Protein AF-A0A960K735-F1 (afdb_monomer_lite)

Radius of gyration: 20.3 Å; chains: 1; bounding box: 49×43×52 Å

Foldseek 3Di:
DQDPLPPKAKEKALQAQCQFCVQVVLVCCVNNNPVRYHYAPPPPDLPHHQWIWMWTDDPDIFIEIEGSDFAQDDDPRSLVRGQAYEYQFHDVVNQDPVSNVRYDYDPQDHGAQNDAPVRLVVSLVSSVVRNVPSNPDNVSSSVSSVCSNVQHYHPVLLPADAADQQEDEDEDEDDPVCVVQLVVQLVVLCVQVVDPSHDYAAAYADDPQQADPPCNVRHGNHDDGPSVVLVSLNHHPDDDFAQDPPSGGDSCVSSND

pLDDT: mean 91.65, std 9.56, range [36.81, 98.25]

Structure (mmCIF, N/CA/C/O backbone):
data_AF-A0A960K735-F1
#
_entry.id   AF-A0A960K735-F1
#
loop_
_atom_site.group_PDB
_atom_site.id
_atom_site.type_symbol
_atom_site.label_atom_id
_atom_site.label_alt_id
_atom_site.label_comp_id
_atom_site.label_asym_id
_atom_site.label_entity_id
_atom_site.label_seq_id
_atom_site.pdbx_PDB_ins_code
_atom_site.Cartn_x
_atom_site.Cartn_y
_atom_site.Cartn_z
_atom_site.occupancy
_atom_site.B_iso_or_equiv
_atom_site.auth_seq_id
_atom_site.auth_comp_id
_atom_site.auth_asym_id
_atom_site.auth_atom_id
_atom_site.pdbx_PDB_model_num
ATOM 1 N N . MET A 1 1 ? -6.103 -24.153 -13.036 1.00 37.22 1 MET A N 1
ATOM 2 C CA . MET A 1 1 ? -5.856 -23.228 -14.166 1.00 37.22 1 MET A CA 1
ATOM 3 C C . MET A 1 1 ? -4.529 -22.504 -13.948 1.00 37.22 1 MET A C 1
ATOM 5 O O . MET A 1 1 ? -4.525 -21.412 -13.401 1.00 37.22 1 MET A O 1
ATOM 9 N N . THR A 1 2 ? -3.401 -23.100 -14.332 1.00 43.25 2 THR A N 1
ATOM 10 C CA . THR A 1 2 ? -2.067 -22.472 -14.215 1.00 43.25 2 THR A CA 1
ATOM 11 C C . THR A 1 2 ? -1.131 -23.093 -15.250 1.00 43.25 2 THR A C 1
ATOM 13 O O . THR A 1 2 ? -0.262 -23.888 -14.923 1.00 43.25 2 THR A O 1
ATOM 16 N N . GLU A 1 3 ? -1.321 -22.748 -16.525 1.00 36.81 3 GLU A N 1
ATOM 17 C CA . GLU A 1 3 ? -0.490 -23.275 -17.623 1.00 36.81 3 GLU A CA 1
ATOM 18 C C . GLU A 1 3 ? 0.037 -22.171 -18.564 1.00 36.81 3 GLU A C 1
ATOM 20 O O . GLU A 1 3 ? 0.330 -22.401 -19.732 1.00 36.81 3 GLU A O 1
ATOM 25 N N . HIS A 1 4 ? 0.168 -20.931 -18.074 1.00 46.31 4 HIS A N 1
ATOM 26 C CA . HIS A 1 4 ? 0.642 -19.790 -18.884 1.00 46.31 4 HIS A CA 1
ATOM 27 C C . HIS A 1 4 ? 1.912 -19.094 -18.371 1.00 46.31 4 HIS A C 1
ATOM 29 O O . HIS A 1 4 ? 2.396 -18.158 -19.005 1.00 46.31 4 HIS A O 1
ATOM 35 N N . ALA A 1 5 ? 2.510 -19.566 -17.273 1.00 50.03 5 ALA A N 1
ATOM 36 C CA . ALA A 1 5 ? 3.763 -19.013 -16.744 1.00 50.03 5 ALA A CA 1
ATOM 37 C C . ALA A 1 5 ? 5.009 -19.841 -17.120 1.00 50.03 5 ALA A C 1
ATOM 39 O O . ALA A 1 5 ? 6.088 -19.617 -16.577 1.00 50.03 5 ALA A O 1
ATOM 40 N N . SER A 1 6 ? 4.899 -20.809 -18.033 1.00 47.31 6 SER A N 1
ATOM 41 C CA . SER A 1 6 ? 6.042 -21.605 -18.492 1.00 47.31 6 SER A CA 1
ATOM 42 C C . SER A 1 6 ? 6.912 -20.777 -19.456 1.00 47.31 6 SER A C 1
ATOM 44 O O . SER A 1 6 ? 6.576 -20.625 -20.627 1.00 47.31 6 SER A O 1
ATOM 46 N N . GLY A 1 7 ? 7.995 -20.172 -18.945 1.00 61.84 7 GLY A N 1
ATOM 47 C CA . GLY A 1 7 ? 9.085 -19.600 -19.755 1.00 61.84 7 GLY A CA 1
ATOM 48 C C . GLY A 1 7 ? 9.222 -18.071 -19.817 1.00 61.84 7 GLY A C 1
ATOM 49 O O . GLY A 1 7 ? 10.088 -17.596 -20.542 1.00 61.84 7 GLY A O 1
ATOM 50 N N . ARG A 1 8 ? 8.413 -17.283 -19.093 1.00 79.00 8 ARG A N 1
ATOM 51 C CA . ARG A 1 8 ? 8.533 -15.808 -19.103 1.00 79.00 8 ARG A CA 1
ATOM 52 C C . ARG A 1 8 ? 9.478 -15.302 -18.007 1.00 79.00 8 ARG A C 1
ATOM 54 O O . ARG A 1 8 ? 9.294 -15.646 -16.839 1.00 79.00 8 ARG A O 1
ATOM 61 N N . GLU A 1 9 ? 10.458 -14.482 -18.386 1.00 93.38 9 GLU A N 1
ATOM 62 C CA . GLU A 1 9 ? 11.291 -13.696 -17.463 1.00 93.38 9 GLU A CA 1
ATOM 63 C C . GLU A 1 9 ? 10.576 -12.372 -17.154 1.00 93.38 9 GLU A C 1
ATOM 65 O O . GLU A 1 9 ? 9.864 -11.818 -17.993 1.00 93.38 9 GLU A O 1
ATOM 70 N N . VAL A 1 10 ? 10.735 -11.858 -15.938 1.00 96.88 10 VAL A N 1
ATOM 71 C CA . VAL A 1 10 ? 10.188 -10.566 -15.523 1.00 96.88 10 VAL A CA 1
ATOM 72 C C . VAL A 1 10 ? 11.344 -9.628 -15.242 1.00 96.88 10 VAL A C 1
ATOM 74 O O . VAL A 1 10 ? 12.073 -9.798 -14.267 1.00 96.88 10 VAL A O 1
ATOM 77 N N . HIS A 1 11 ? 11.494 -8.599 -16.065 1.00 97.75 11 HIS A N 1
ATOM 78 C CA . HIS A 1 11 ? 12.371 -7.488 -15.728 1.00 97.75 11 HIS A CA 1
ATOM 79 C C . HIS A 1 11 ? 11.593 -6.499 -14.871 1.00 97.75 11 HIS A C 1
ATOM 81 O O . HIS A 1 11 ? 10.503 -6.078 -15.251 1.00 97.75 11 HIS A O 1
ATOM 87 N N . LEU A 1 12 ? 12.152 -6.118 -13.730 1.00 97.75 12 LEU A N 1
ATOM 88 C CA . LEU A 1 12 ? 11.525 -5.210 -12.781 1.00 97.75 12 LEU A CA 1
ATOM 89 C C . LEU A 1 12 ? 12.387 -3.957 -12.607 1.00 97.75 12 LEU A C 1
ATOM 91 O O . LEU A 1 12 ? 13.590 -4.049 -12.336 1.00 97.75 12 LEU A O 1
ATOM 95 N N . TYR A 1 13 ? 11.761 -2.789 -12.754 1.00 98.00 13 TYR A N 1
ATOM 96 C CA . TYR A 1 13 ? 12.430 -1.510 -12.562 1.00 98.00 13 TYR A CA 1
ATOM 97 C C . TYR A 1 13 ? 12.813 -1.333 -11.087 1.00 98.00 13 TYR A C 1
ATOM 99 O O . TYR A 1 13 ? 11.937 -1.414 -10.232 1.00 98.00 13 TYR A O 1
ATOM 107 N N . PRO A 1 14 ? 14.090 -1.086 -10.754 1.00 97.44 14 PRO A N 1
ATOM 108 C CA . PRO A 1 14 ? 14.597 -1.254 -9.390 1.00 97.44 14 PRO A CA 1
ATOM 109 C C . PRO A 1 14 ? 14.476 -0.021 -8.477 1.00 97.44 14 PRO A C 1
ATOM 111 O O . PRO A 1 14 ? 14.833 -0.102 -7.304 1.00 97.44 14 PRO A O 1
ATOM 114 N N . ALA A 1 15 ? 14.010 1.131 -8.963 1.00 96.81 15 ALA A N 1
ATOM 115 C CA . ALA A 1 15 ? 13.912 2.344 -8.138 1.00 96.81 15 ALA A CA 1
ATOM 116 C C . ALA A 1 15 ? 12.585 2.462 -7.356 1.00 96.81 15 ALA A C 1
ATOM 118 O O . ALA A 1 15 ? 12.360 3.458 -6.666 1.00 96.81 15 ALA A O 1
ATOM 119 N N . PHE A 1 16 ? 11.701 1.463 -7.457 1.00 96.31 16 PHE A N 1
ATOM 120 C CA . PHE A 1 16 ? 10.368 1.484 -6.854 1.00 96.31 16 PHE A CA 1
ATOM 121 C C . PHE A 1 16 ? 10.388 1.602 -5.322 1.00 96.31 16 PHE A C 1
ATOM 123 O O . PHE A 1 16 ? 11.295 1.138 -4.628 1.00 96.31 16 PHE A O 1
ATOM 130 N N . ASN A 1 17 ? 9.322 2.176 -4.762 1.00 96.25 17 ASN A N 1
ATOM 131 C CA . ASN A 1 17 ? 9.123 2.228 -3.319 1.00 96.25 17 ASN A CA 1
ATOM 132 C C . ASN A 1 17 ? 8.761 0.839 -2.750 1.00 96.25 17 ASN A C 1
ATOM 134 O O . ASN A 1 17 ? 7.605 0.414 -2.790 1.00 96.25 17 ASN A O 1
ATOM 138 N N . ALA A 1 18 ? 9.744 0.158 -2.158 1.00 96.12 18 ALA A N 1
ATOM 139 C CA . ALA A 1 18 ? 9.587 -1.190 -1.607 1.00 96.12 18 ALA A CA 1
ATOM 140 C C . ALA A 1 18 ? 8.591 -1.319 -0.441 1.00 96.12 18 ALA A C 1
ATOM 142 O O . ALA A 1 18 ? 8.224 -2.437 -0.094 1.00 96.12 18 ALA A O 1
ATOM 143 N N . LEU A 1 19 ? 8.141 -0.213 0.163 1.00 95.50 19 LEU A N 1
ATOM 144 C CA . LEU A 1 19 ? 7.042 -0.244 1.127 1.00 95.50 19 LEU A CA 1
ATOM 145 C C . LEU A 1 19 ? 5.693 -0.302 0.410 1.00 95.50 19 LEU A C 1
ATOM 147 O O . LEU A 1 19 ? 4.880 -1.158 0.719 1.00 95.50 19 LEU A O 1
ATOM 151 N N . TYR A 1 20 ? 5.451 0.598 -0.538 1.00 93.19 20 TYR A N 1
ATOM 152 C CA . TYR A 1 20 ? 4.138 0.731 -1.179 1.00 93.19 20 TYR A CA 1
ATOM 153 C C . TYR A 1 20 ? 3.827 -0.424 -2.129 1.00 93.19 20 TYR A C 1
ATOM 155 O O . TYR A 1 20 ? 2.679 -0.835 -2.254 1.00 93.19 20 TYR A O 1
ATOM 163 N N . TYR A 1 21 ? 4.856 -0.962 -2.779 1.00 95.44 21 TYR A N 1
ATOM 164 C CA . TYR A 1 21 ? 4.697 -1.986 -3.806 1.00 95.44 21 TYR A CA 1
ATOM 165 C C . TYR A 1 21 ? 5.076 -3.393 -3.332 1.00 95.44 21 TYR A C 1
ATOM 167 O O . TYR A 1 21 ? 5.195 -4.297 -4.158 1.00 95.44 21 TYR A O 1
ATOM 175 N N . SER A 1 22 ? 5.255 -3.612 -2.023 1.00 95.75 22 SER A N 1
ATOM 176 C CA . SER A 1 22 ? 5.635 -4.929 -1.495 1.00 95.75 22 SER A CA 1
ATOM 177 C C . SER A 1 22 ? 4.601 -6.016 -1.792 1.00 95.75 22 SER A C 1
ATOM 179 O O . SER A 1 22 ? 4.996 -7.142 -2.066 1.00 95.75 22 SER A O 1
ATOM 181 N N . PHE A 1 23 ? 3.307 -5.685 -1.816 1.00 94.62 23 PHE A N 1
ATOM 182 C CA . PHE A 1 23 ? 2.233 -6.616 -2.190 1.00 94.62 23 PHE A CA 1
ATOM 183 C C . PHE A 1 23 ? 2.392 -7.145 -3.609 1.00 94.62 23 PHE A C 1
ATOM 185 O O . PHE A 1 23 ? 2.424 -8.350 -3.839 1.00 94.62 23 PHE A O 1
ATOM 192 N N . TYR A 1 24 ? 2.586 -6.235 -4.559 1.00 95.12 24 TYR A N 1
ATOM 193 C CA . TYR A 1 24 ? 2.809 -6.590 -5.954 1.00 95.12 24 TYR A CA 1
ATOM 194 C C . TYR A 1 24 ? 4.138 -7.330 -6.145 1.00 95.12 24 TYR A C 1
ATOM 196 O O . TYR A 1 24 ? 4.191 -8.307 -6.886 1.00 95.12 24 TYR A O 1
ATOM 204 N N . ALA A 1 25 ? 5.205 -6.912 -5.457 1.00 94.94 25 ALA A N 1
ATOM 205 C CA . ALA A 1 25 ? 6.498 -7.591 -5.516 1.00 94.94 25 ALA A CA 1
ATOM 206 C C . ALA A 1 25 ? 6.422 -9.030 -4.973 1.00 94.94 25 ALA A C 1
ATOM 208 O O . ALA A 1 25 ? 6.988 -9.943 -5.575 1.00 94.94 25 ALA A O 1
ATOM 209 N N . GLU A 1 26 ? 5.704 -9.244 -3.871 1.00 95.19 26 GLU A N 1
ATOM 210 C CA . GLU A 1 26 ? 5.471 -10.569 -3.294 1.00 95.19 26 GLU A CA 1
ATOM 211 C C . GLU A 1 26 ? 4.587 -11.432 -4.203 1.00 95.19 26 GLU A C 1
ATOM 213 O O . GLU A 1 26 ? 4.939 -12.573 -4.503 1.00 95.19 26 GLU A O 1
ATOM 218 N N . GLY A 1 27 ? 3.501 -10.869 -4.740 1.00 94.38 27 GLY A N 1
ATOM 219 C CA . GLY A 1 27 ? 2.649 -11.543 -5.721 1.00 94.38 27 GLY A CA 1
ATOM 220 C C . GLY A 1 27 ? 3.429 -11.991 -6.960 1.00 94.38 27 GLY A C 1
ATOM 221 O O . GLY A 1 27 ? 3.335 -13.150 -7.362 1.00 94.38 27 GLY A O 1
ATOM 222 N N . LEU A 1 28 ? 4.283 -11.124 -7.518 1.00 93.94 28 LEU A N 1
ATOM 223 C CA . LEU A 1 28 ? 5.170 -11.481 -8.631 1.00 93.94 28 LEU A CA 1
ATOM 224 C C . LEU A 1 28 ? 6.095 -12.645 -8.256 1.00 93.94 28 LEU A C 1
ATOM 226 O O . LEU A 1 28 ? 6.182 -13.619 -9.003 1.00 93.94 28 LEU A O 1
ATOM 230 N N . ARG A 1 29 ? 6.749 -12.587 -7.088 1.00 93.38 29 ARG A N 1
ATOM 231 C CA . ARG A 1 29 ? 7.640 -13.662 -6.612 1.00 93.38 29 ARG A CA 1
ATOM 232 C C . ARG A 1 29 ? 6.918 -15.003 -6.503 1.00 93.38 29 ARG A C 1
ATOM 234 O O . ARG A 1 29 ? 7.516 -16.015 -6.859 1.00 93.38 29 ARG A O 1
ATOM 241 N N . ARG A 1 30 ? 5.659 -15.016 -6.058 1.00 93.06 30 ARG A N 1
ATOM 242 C CA . ARG A 1 30 ? 4.842 -16.237 -5.957 1.00 93.06 30 ARG A CA 1
ATOM 243 C C . ARG A 1 30 ? 4.378 -16.758 -7.314 1.00 93.06 30 ARG A C 1
ATOM 245 O O . ARG A 1 30 ? 4.416 -17.960 -7.539 1.00 93.06 30 ARG A O 1
ATOM 252 N N . VAL A 1 31 ? 3.960 -15.867 -8.214 1.00 92.69 31 VAL A N 1
ATOM 253 C CA . VAL A 1 31 ? 3.391 -16.247 -9.518 1.00 92.69 31 VAL A CA 1
ATOM 254 C C . VAL A 1 31 ? 4.462 -16.732 -10.495 1.00 92.69 31 VAL A C 1
ATOM 256 O O . VAL A 1 31 ? 4.246 -17.730 -11.179 1.00 92.69 31 VAL A O 1
ATOM 259 N N . VAL A 1 32 ? 5.605 -16.042 -10.590 1.00 91.50 32 VAL A N 1
ATOM 260 C CA . VAL A 1 32 ? 6.653 -16.382 -11.578 1.00 91.50 32 VAL A CA 1
ATOM 261 C C . VAL A 1 32 ? 7.876 -17.073 -10.979 1.00 91.50 32 VAL A C 1
ATOM 263 O O . VAL A 1 32 ? 8.674 -17.651 -11.716 1.00 91.50 32 VAL A O 1
ATOM 266 N N . GLY A 1 33 ? 8.026 -17.042 -9.656 1.00 91.12 33 GLY A N 1
ATOM 267 C CA . GLY A 1 33 ? 9.212 -17.527 -8.960 1.00 91.12 33 GLY A CA 1
ATOM 268 C C . GLY A 1 33 ? 10.337 -16.479 -8.912 1.00 91.12 33 GLY A C 1
ATOM 269 O O . GLY A 1 33 ? 10.587 -15.773 -9.892 1.00 91.12 33 GLY A O 1
ATOM 270 N N . PRO A 1 34 ? 11.082 -16.378 -7.795 1.00 89.56 34 PRO A N 1
ATOM 271 C CA . PRO A 1 34 ? 12.108 -15.349 -7.613 1.00 89.56 34 PRO A CA 1
ATOM 272 C C . PRO A 1 34 ? 13.270 -15.462 -8.610 1.00 89.56 34 PRO A C 1
ATOM 274 O O . PRO A 1 34 ? 13.834 -14.443 -8.991 1.00 89.56 34 PRO A O 1
ATOM 277 N N . GLY A 1 35 ? 13.602 -16.673 -9.073 1.00 92.12 35 GLY A N 1
ATOM 278 C CA . GLY A 1 35 ? 14.677 -16.905 -10.048 1.00 92.12 35 GLY A CA 1
ATOM 279 C C . GLY A 1 35 ? 14.386 -16.376 -11.457 1.00 92.12 35 GLY A C 1
ATOM 280 O O . GLY A 1 35 ? 15.283 -16.361 -12.291 1.00 92.12 35 GLY A O 1
ATOM 281 N N . ARG A 1 36 ? 13.150 -15.938 -11.726 1.00 93.81 36 ARG A N 1
ATOM 282 C CA . ARG A 1 36 ? 12.740 -15.350 -13.010 1.00 93.81 36 ARG A CA 1
ATOM 283 C C . ARG A 1 36 ? 12.542 -13.840 -12.940 1.00 93.81 36 ARG A C 1
ATOM 285 O O . ARG A 1 36 ? 12.102 -13.248 -13.920 1.00 93.81 36 ARG A O 1
ATOM 292 N N . ILE A 1 37 ? 12.828 -13.217 -11.795 1.00 95.81 37 ILE A N 1
ATOM 293 C CA . ILE A 1 37 ? 12.709 -11.771 -11.615 1.00 95.81 37 ILE A CA 1
ATOM 294 C C . ILE A 1 37 ? 14.102 -11.157 -11.663 1.00 95.81 37 ILE A C 1
ATOM 296 O O . ILE A 1 37 ? 14.930 -11.384 -10.782 1.00 95.81 37 ILE A O 1
ATOM 300 N N . ARG A 1 38 ? 14.339 -10.322 -12.671 1.00 96.44 38 ARG A N 1
ATOM 301 C CA . ARG A 1 38 ? 15.589 -9.593 -12.854 1.00 96.44 38 ARG A CA 1
ATOM 302 C C . ARG A 1 38 ? 15.388 -8.109 -12.594 1.00 96.44 38 ARG A C 1
ATOM 304 O O . ARG A 1 38 ? 14.641 -7.435 -13.297 1.00 96.44 38 ARG A O 1
ATOM 311 N N . LEU A 1 39 ? 16.116 -7.572 -11.619 1.00 97.19 39 LEU A N 1
ATOM 312 C CA . LEU A 1 39 ? 16.184 -6.130 -11.396 1.00 97.19 39 LEU A CA 1
ATOM 313 C C . LEU A 1 39 ? 17.080 -5.481 -12.455 1.00 97.19 39 LEU A C 1
ATOM 315 O O . LEU A 1 39 ? 18.247 -5.846 -12.597 1.00 97.19 39 LEU A O 1
ATOM 319 N N . THR A 1 40 ? 16.546 -4.521 -13.211 1.00 97.19 40 THR A N 1
ATOM 320 C CA . THR A 1 40 ? 17.320 -3.797 -14.229 1.00 97.19 40 THR A CA 1
ATOM 321 C C . THR A 1 40 ? 16.685 -2.455 -14.577 1.00 97.19 40 THR A C 1
ATOM 323 O O . THR A 1 40 ? 15.475 -2.354 -14.745 1.00 97.19 40 THR A O 1
ATOM 326 N N . ALA A 1 41 ? 17.507 -1.415 -14.721 1.00 97.00 41 ALA A N 1
ATOM 327 C CA . ALA A 1 41 ? 17.081 -0.131 -15.282 1.00 97.00 41 ALA A CA 1
ATOM 328 C C . ALA A 1 41 ? 17.056 -0.126 -16.828 1.00 97.00 41 ALA A C 1
ATOM 330 O O . ALA A 1 41 ? 16.516 0.791 -17.446 1.00 97.00 41 ALA A O 1
ATOM 331 N N . SER A 1 42 ? 17.650 -1.134 -17.478 1.00 95.56 42 SER A N 1
ATOM 332 C CA . SER A 1 42 ? 17.715 -1.206 -18.942 1.00 95.56 42 SER A CA 1
ATOM 333 C C . SER A 1 42 ? 16.342 -1.507 -19.555 1.00 95.56 42 SER A C 1
ATOM 335 O O . SER A 1 42 ? 15.643 -2.432 -19.136 1.00 95.56 42 SER A O 1
ATOM 337 N N . GLY A 1 43 ? 15.967 -0.724 -20.570 1.00 94.38 43 GLY A N 1
ATOM 338 C CA . GLY A 1 43 ? 14.663 -0.804 -21.235 1.00 94.38 43 GLY A CA 1
ATOM 339 C C . GLY A 1 43 ? 13.509 -0.157 -20.461 1.00 94.38 43 GLY A C 1
ATOM 340 O O . GLY A 1 43 ? 12.356 -0.341 -20.839 1.00 94.38 43 GLY A O 1
ATOM 341 N N . PHE A 1 44 ? 13.812 0.603 -19.405 1.00 97.50 44 PHE A N 1
ATOM 342 C CA . PHE A 1 44 ? 12.845 1.441 -18.699 1.00 97.50 44 PHE A CA 1
ATOM 343 C C . PHE A 1 44 ? 13.186 2.929 -18.876 1.00 97.50 44 PHE A C 1
ATOM 345 O O . PHE A 1 44 ? 14.379 3.269 -18.857 1.00 97.50 44 PHE A O 1
ATOM 352 N N . PRO A 1 45 ? 12.174 3.810 -18.982 1.00 96.00 45 PRO A N 1
ATOM 353 C CA . PRO A 1 45 ? 12.336 5.239 -18.733 1.00 96.00 45 PRO A CA 1
ATOM 354 C C . PRO A 1 45 ? 12.758 5.503 -17.281 1.00 96.00 45 PRO A C 1
ATOM 356 O O . PRO A 1 45 ? 12.788 4.582 -16.452 1.00 96.00 45 PRO A O 1
ATOM 359 N N . ASP A 1 46 ? 13.100 6.749 -16.955 1.00 94.81 46 ASP A N 1
ATOM 360 C CA . ASP A 1 46 ? 13.317 7.124 -15.558 1.00 94.81 46 ASP A CA 1
ATOM 361 C C . ASP A 1 46 ? 11.984 7.426 -14.868 1.00 94.81 46 ASP A C 1
ATOM 363 O O . ASP A 1 46 ? 11.532 8.558 -14.758 1.00 94.81 46 ASP A O 1
ATOM 367 N N . LEU A 1 47 ? 11.345 6.363 -14.389 1.00 92.88 47 LEU A N 1
ATOM 368 C CA . LEU A 1 47 ? 10.008 6.423 -13.800 1.00 92.88 47 LEU A CA 1
ATOM 369 C C . LEU A 1 47 ? 10.006 6.801 -12.306 1.00 92.88 47 LEU A C 1
ATOM 371 O O . LEU A 1 47 ? 8.952 6.779 -11.661 1.00 92.88 47 LEU A O 1
ATOM 375 N N . GLY A 1 48 ? 11.172 7.118 -11.732 1.00 91.94 48 GLY A N 1
ATOM 376 C CA . GLY A 1 48 ? 11.326 7.401 -10.305 1.00 91.94 48 GLY A CA 1
ATOM 377 C C . GLY A 1 48 ? 10.879 6.246 -9.394 1.00 91.94 48 GLY A C 1
ATOM 378 O O . GLY A 1 48 ? 10.988 5.071 -9.736 1.00 91.94 48 GLY A O 1
ATOM 379 N N . SER A 1 49 ? 10.381 6.571 -8.197 1.00 93.19 49 SER A N 1
ATOM 380 C CA . SER A 1 49 ? 10.003 5.576 -7.173 1.00 93.19 49 SER A CA 1
ATOM 381 C C . SER A 1 49 ? 8.494 5.396 -6.977 1.00 93.19 49 SER A C 1
ATOM 383 O O . SER A 1 49 ? 8.058 4.489 -6.259 1.00 93.19 49 SER A O 1
ATOM 385 N N . HIS A 1 50 ? 7.681 6.236 -7.624 1.00 91.00 50 HIS A N 1
ATOM 386 C CA . HIS A 1 50 ? 6.223 6.278 -7.481 1.00 91.00 50 HIS A CA 1
ATOM 387 C C . HIS A 1 50 ? 5.503 5.396 -8.511 1.00 91.00 50 HIS A C 1
ATOM 389 O O . HIS A 1 50 ? 4.497 5.786 -9.098 1.00 91.00 50 HIS A O 1
ATOM 395 N N . GLY A 1 51 ? 5.999 4.175 -8.684 1.00 94.75 51 GLY A N 1
ATOM 396 C CA . GLY A 1 51 ? 5.442 3.174 -9.584 1.00 94.75 51 GLY A CA 1
ATOM 397 C C . GLY A 1 51 ? 6.166 1.844 -9.445 1.00 94.75 51 GLY A C 1
ATOM 398 O O . GLY A 1 51 ? 7.337 1.814 -9.067 1.00 94.75 51 GLY A O 1
ATOM 399 N N . LEU A 1 52 ? 5.484 0.756 -9.787 1.00 97.19 52 LEU A N 1
ATOM 400 C CA . LEU A 1 52 ? 6.115 -0.525 -10.077 1.00 97.19 52 LEU A CA 1
ATOM 401 C C . LEU A 1 52 ? 6.038 -0.763 -11.585 1.00 97.19 52 LEU A C 1
ATOM 403 O O . LEU A 1 52 ? 4.966 -1.047 -12.115 1.00 97.19 52 LEU A O 1
ATOM 407 N N . ALA A 1 53 ? 7.167 -0.619 -12.273 1.00 98.12 53 ALA A N 1
ATOM 408 C CA . ALA A 1 53 ? 7.262 -0.848 -13.709 1.00 98.12 53 ALA A CA 1
ATOM 409 C C . ALA A 1 53 ? 7.913 -2.203 -13.978 1.00 98.12 53 ALA A C 1
ATOM 411 O O . ALA A 1 53 ? 8.977 -2.497 -13.431 1.00 98.12 53 ALA A O 1
ATOM 412 N N . LEU A 1 54 ? 7.307 -3.018 -14.835 1.00 97.50 54 LEU A N 1
ATOM 413 C CA . LEU A 1 54 ? 7.833 -4.330 -15.195 1.00 97.50 54 LEU A CA 1
ATOM 414 C C . LEU A 1 54 ? 7.668 -4.619 -16.687 1.00 97.50 54 LEU A C 1
ATOM 416 O O . LEU A 1 54 ? 6.745 -4.126 -17.335 1.00 97.50 54 LEU A O 1
ATOM 420 N N . ARG A 1 55 ? 8.572 -5.436 -17.222 1.00 97.88 55 ARG A N 1
ATOM 421 C CA . ARG A 1 55 ? 8.514 -5.978 -18.582 1.00 97.88 55 ARG A CA 1
ATOM 422 C C . ARG A 1 55 ? 8.422 -7.492 -18.474 1.00 97.88 55 ARG A C 1
ATOM 424 O O . ARG A 1 55 ? 9.300 -8.122 -17.885 1.00 97.88 55 ARG A O 1
ATOM 431 N N . LEU A 1 56 ? 7.360 -8.064 -19.024 1.00 95.94 56 LEU A N 1
ATOM 432 C CA . LEU A 1 56 ? 7.220 -9.503 -19.206 1.00 95.94 56 LEU A CA 1
ATOM 433 C C . LEU A 1 56 ? 7.950 -9.874 -20.495 1.00 95.94 56 LEU A C 1
ATOM 435 O O . LEU A 1 56 ? 7.509 -9.490 -21.576 1.00 95.94 56 LEU A O 1
ATOM 439 N N . VAL A 1 57 ? 9.067 -10.583 -20.375 1.00 93.38 57 VAL A N 1
ATOM 440 C CA . VAL A 1 57 ? 9.932 -10.971 -21.491 1.00 93.38 57 VAL A CA 1
ATOM 441 C C . VAL A 1 57 ? 9.622 -12.416 -21.880 1.00 93.38 57 VAL A C 1
ATOM 443 O O . VAL A 1 57 ? 9.653 -13.328 -21.053 1.00 93.38 57 VAL A O 1
ATOM 446 N N . GLY A 1 58 ? 9.276 -12.620 -23.148 1.00 86.81 58 GLY A N 1
ATOM 447 C CA . GLY A 1 58 ? 8.885 -13.907 -23.719 1.00 86.81 58 GLY A CA 1
ATOM 448 C C . GLY A 1 58 ? 8.740 -13.796 -25.236 1.00 86.81 58 GLY A C 1
ATOM 449 O O . GLY A 1 58 ? 9.475 -13.041 -25.862 1.00 86.81 58 GLY A O 1
ATOM 450 N N . ARG A 1 59 ? 7.773 -14.515 -25.830 1.00 82.81 59 ARG A N 1
ATOM 451 C CA . ARG A 1 59 ? 7.486 -14.436 -27.282 1.00 82.81 59 ARG A CA 1
ATOM 452 C C . ARG A 1 59 ? 7.116 -13.026 -27.743 1.00 82.81 59 ARG A C 1
ATOM 454 O O . ARG A 1 59 ? 7.552 -12.597 -28.800 1.00 82.81 59 ARG A O 1
ATOM 461 N N . GLU A 1 60 ? 6.330 -12.328 -26.934 1.00 88.44 60 GLU A N 1
ATOM 462 C CA . GLU A 1 60 ? 6.054 -10.906 -27.091 1.00 88.44 60 GLU A CA 1
ATOM 463 C C . GLU A 1 60 ? 6.327 -10.220 -25.763 1.00 88.44 60 GLU A C 1
ATOM 465 O O . GLU A 1 60 ? 5.978 -10.745 -24.699 1.00 88.44 60 GLU A O 1
ATOM 470 N N . GLU A 1 61 ? 6.938 -9.042 -25.830 1.00 94.12 61 GLU A N 1
ATOM 471 C CA . GLU A 1 61 ? 7.104 -8.208 -24.654 1.00 94.12 61 GLU A CA 1
ATOM 472 C C . GLU A 1 61 ? 5.773 -7.547 -24.274 1.00 94.12 61 GLU A C 1
ATOM 474 O O . GLU A 1 61 ? 4.994 -7.117 -25.132 1.00 94.12 61 GLU A O 1
ATOM 479 N N . ARG A 1 62 ? 5.515 -7.464 -22.966 1.00 96.31 62 ARG A N 1
ATOM 480 C CA . ARG A 1 62 ? 4.439 -6.642 -22.403 1.00 96.31 62 ARG A CA 1
ATOM 481 C C . ARG A 1 62 ? 4.975 -5.785 -21.267 1.00 96.31 62 ARG A C 1
ATOM 483 O O . ARG A 1 62 ? 5.600 -6.297 -20.338 1.00 96.31 62 ARG A O 1
ATOM 490 N N . ARG A 1 63 ? 4.703 -4.487 -21.329 1.00 98.25 63 ARG A N 1
ATOM 491 C CA . ARG A 1 63 ? 5.117 -3.470 -20.359 1.00 98.25 63 ARG A CA 1
ATOM 492 C C . ARG A 1 63 ? 3.944 -3.130 -19.460 1.00 98.25 63 ARG A C 1
ATOM 494 O O . ARG A 1 63 ? 2.893 -2.713 -19.943 1.00 98.25 63 ARG A O 1
ATOM 501 N N . ILE A 1 64 ? 4.126 -3.283 -18.157 1.00 98.00 64 ILE A N 1
ATOM 502 C CA . ILE A 1 64 ? 3.091 -3.003 -17.164 1.00 98.00 64 ILE A CA 1
ATOM 503 C C . ILE A 1 64 ? 3.617 -1.944 -16.205 1.00 98.00 64 ILE A C 1
ATOM 505 O O . ILE A 1 64 ? 4.756 -2.026 -15.740 1.00 98.00 64 ILE A O 1
ATOM 509 N N . PHE A 1 65 ? 2.783 -0.956 -15.903 1.00 98.12 65 PHE A N 1
ATOM 510 C CA . PHE A 1 65 ? 3.053 0.039 -14.876 1.00 98.12 65 PHE A CA 1
ATOM 511 C C . PHE A 1 65 ? 1.942 0.027 -13.835 1.00 98.12 65 PHE A C 1
ATOM 513 O O . PHE A 1 65 ? 0.774 0.168 -14.179 1.00 98.12 65 PHE A O 1
ATOM 520 N N . ILE A 1 66 ? 2.301 -0.123 -12.562 1.00 97.12 66 ILE A N 1
ATOM 521 C CA . ILE A 1 66 ? 1.360 -0.104 -11.442 1.00 97.12 66 ILE A CA 1
ATOM 522 C C . ILE A 1 66 ? 1.610 1.145 -10.606 1.00 97.12 66 ILE A C 1
ATOM 524 O O . ILE A 1 66 ? 2.700 1.333 -10.067 1.00 97.12 66 ILE A O 1
ATOM 528 N N . SER A 1 67 ? 0.587 1.981 -10.468 1.00 93.94 67 SER A N 1
ATOM 529 C CA . SER A 1 67 ? 0.582 3.175 -9.632 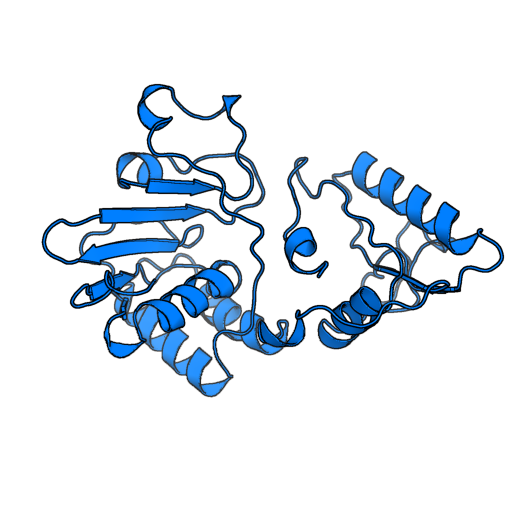1.00 93.94 67 SER A CA 1
ATOM 530 C C . SER A 1 67 ? -0.286 2.948 -8.398 1.00 93.94 67 SER A C 1
ATOM 532 O O . SER A 1 67 ? -1.515 2.901 -8.483 1.00 93.94 67 SER A O 1
ATOM 534 N N . ALA A 1 68 ? 0.368 2.842 -7.241 1.00 88.69 68 ALA A N 1
ATOM 535 C CA . ALA A 1 68 ? -0.274 2.736 -5.931 1.00 88.69 68 ALA A CA 1
ATOM 536 C C . ALA A 1 68 ? -0.406 4.100 -5.225 1.00 88.69 68 ALA A C 1
ATOM 538 O O . ALA A 1 68 ? -0.618 4.150 -4.016 1.00 88.69 68 ALA A O 1
ATOM 539 N N . SER A 1 69 ? -0.215 5.215 -5.945 1.00 83.69 69 SER A N 1
ATOM 540 C CA . SER A 1 69 ? -0.374 6.547 -5.358 1.00 83.69 69 SER A CA 1
ATOM 541 C C . SER A 1 69 ? -1.844 6.863 -5.097 1.00 83.69 69 SER A C 1
ATOM 543 O O . SER A 1 69 ? -2.710 6.496 -5.896 1.00 83.69 69 SER A O 1
ATOM 545 N N . ASP A 1 70 ? -2.089 7.570 -3.992 1.00 79.19 70 ASP A N 1
ATOM 546 C CA . ASP A 1 70 ? -3.439 7.839 -3.503 1.00 79.19 70 ASP A CA 1
ATOM 547 C C . ASP A 1 70 ? -4.235 8.702 -4.483 1.00 79.19 70 ASP A C 1
ATOM 549 O O . ASP A 1 70 ? -5.295 8.270 -4.900 1.00 79.19 70 ASP A O 1
ATOM 553 N N . GLY A 1 71 ? -3.712 9.850 -4.928 1.00 82.94 71 GLY A N 1
ATOM 554 C CA . GLY A 1 71 ? -4.445 10.761 -5.821 1.00 82.94 71 GLY A CA 1
ATOM 555 C C . GLY A 1 71 ? -4.715 10.195 -7.226 1.00 82.94 71 GLY A C 1
ATOM 556 O O . GLY A 1 71 ? -3.968 9.329 -7.675 1.00 82.94 71 GLY A O 1
ATOM 557 N N . PRO A 1 72 ? -5.705 10.721 -7.971 1.00 82.31 72 PRO A N 1
ATOM 558 C CA . PRO A 1 72 ? -6.171 10.142 -9.239 1.00 82.31 72 PRO A CA 1
ATOM 559 C C . PRO A 1 72 ? -5.214 10.317 -10.429 1.00 82.31 72 PRO A C 1
ATOM 561 O O . PRO A 1 72 ? -5.357 9.636 -11.443 1.00 82.31 72 PRO A O 1
ATOM 564 N N . GLY A 1 73 ? -4.212 11.191 -10.302 1.00 88.31 73 GLY A N 1
ATOM 565 C CA . GLY A 1 73 ? -3.314 11.552 -11.396 1.00 88.31 73 GLY A CA 1
ATOM 566 C C . GLY A 1 73 ? -2.580 10.364 -12.031 1.00 88.31 73 GLY A C 1
ATOM 567 O O . GLY A 1 73 ? -2.130 9.433 -11.351 1.00 88.31 73 GLY A O 1
ATOM 568 N N . LEU A 1 74 ? -2.422 10.442 -13.353 1.00 92.69 74 LEU A N 1
ATOM 569 C CA . LEU A 1 74 ? -1.709 9.470 -14.179 1.00 92.69 74 LEU A CA 1
ATOM 570 C C . LEU A 1 74 ? -0.298 9.985 -14.496 1.00 92.69 74 LEU A C 1
ATOM 572 O O . LEU A 1 74 ? -0.119 11.135 -14.893 1.00 92.69 74 LEU A O 1
ATOM 576 N N . ASN A 1 75 ? 0.719 9.133 -14.347 1.00 93.88 75 ASN A N 1
ATOM 577 C CA . ASN A 1 75 ? 2.072 9.461 -14.794 1.00 93.88 75 ASN A CA 1
ATOM 578 C C . ASN A 1 75 ? 2.113 9.388 -16.329 1.00 93.88 75 ASN A C 1
ATOM 580 O O . ASN A 1 75 ? 2.008 8.297 -16.888 1.00 93.88 75 ASN A O 1
ATOM 584 N N . ALA A 1 76 ? 2.255 10.538 -16.994 1.00 94.12 76 ALA A N 1
ATOM 585 C CA . ALA A 1 76 ? 2.200 10.636 -18.453 1.00 94.12 76 ALA A CA 1
ATOM 586 C C . ALA A 1 76 ? 3.304 9.828 -19.157 1.00 94.12 76 ALA A C 1
ATOM 588 O O . ALA A 1 76 ? 3.029 9.151 -20.145 1.00 94.12 76 ALA A O 1
ATOM 589 N N . GLU A 1 77 ? 4.531 9.846 -18.630 1.00 95.62 77 GLU A N 1
ATOM 590 C CA . GLU A 1 77 ? 5.657 9.092 -19.193 1.00 95.62 77 GLU A CA 1
ATOM 591 C C . GLU A 1 77 ? 5.417 7.582 -19.093 1.00 95.62 77 GLU A C 1
ATOM 593 O O . GLU A 1 77 ? 5.574 6.847 -20.070 1.00 95.62 77 GLU A O 1
ATOM 598 N N . ALA A 1 78 ? 4.951 7.113 -17.936 1.00 96.81 78 ALA A N 1
ATOM 599 C CA . ALA A 1 78 ? 4.637 5.709 -17.737 1.00 96.81 78 ALA A CA 1
ATOM 600 C C . ALA A 1 78 ? 3.435 5.269 -18.582 1.00 96.81 78 ALA A C 1
ATOM 602 O O . ALA A 1 78 ? 3.468 4.186 -19.161 1.00 96.81 78 ALA A O 1
ATOM 603 N N . LEU A 1 79 ? 2.410 6.122 -18.700 1.00 97.00 79 LEU A N 1
ATOM 604 C CA . LEU A 1 79 ? 1.233 5.888 -19.536 1.00 97.00 79 LEU A CA 1
ATOM 605 C C . LEU A 1 79 ? 1.604 5.787 -21.017 1.00 97.00 79 LEU A C 1
ATOM 607 O O . LEU A 1 79 ? 1.056 4.942 -21.721 1.00 97.00 79 LEU A O 1
ATOM 611 N N . ALA A 1 80 ? 2.541 6.605 -21.496 1.00 96.69 80 ALA A N 1
ATOM 612 C CA . ALA A 1 80 ? 3.056 6.504 -22.858 1.00 96.69 80 ALA A CA 1
ATOM 613 C C . ALA A 1 80 ? 3.882 5.222 -23.063 1.00 96.69 80 ALA A C 1
ATOM 615 O O . ALA A 1 80 ? 3.758 4.566 -24.096 1.00 96.69 80 ALA A O 1
ATOM 616 N N . TRP A 1 81 ? 4.691 4.841 -22.071 1.00 97.81 81 TRP A N 1
ATOM 617 C CA . TRP A 1 81 ? 5.600 3.700 -22.161 1.00 97.81 81 TRP A CA 1
ATOM 618 C C . TRP A 1 81 ? 4.917 2.331 -22.035 1.00 97.81 81 TRP A C 1
ATOM 620 O O . TRP A 1 81 ? 5.361 1.390 -22.687 1.00 97.81 81 TRP A O 1
ATOM 630 N N . CYS A 1 82 ? 3.885 2.172 -21.203 1.00 98.19 82 CYS A N 1
ATOM 631 C CA . CYS A 1 82 ? 3.328 0.852 -20.898 1.00 98.19 82 CYS A CA 1
ATOM 632 C C . CYS A 1 82 ? 2.248 0.383 -21.888 1.00 98.19 82 CYS A C 1
ATOM 634 O O . CYS A 1 82 ? 1.517 1.184 -22.478 1.00 98.19 82 CYS A O 1
ATOM 636 N N . ASP A 1 83 ? 2.081 -0.937 -21.969 1.00 98.06 83 ASP A N 1
ATOM 637 C CA . ASP A 1 83 ? 0.974 -1.609 -22.660 1.00 98.06 83 ASP A CA 1
ATOM 638 C C . ASP A 1 83 ? -0.223 -1.840 -21.721 1.00 98.06 83 ASP A C 1
ATOM 640 O O . ASP A 1 83 ? -1.342 -2.015 -22.188 1.00 98.06 83 ASP A O 1
ATOM 644 N N . LEU A 1 84 ? 0.005 -1.810 -20.401 1.00 97.81 84 LEU A N 1
ATOM 645 C CA . LEU A 1 84 ? -1.022 -1.835 -19.358 1.00 97.81 84 LEU A CA 1
ATOM 646 C C . LEU A 1 84 ? -0.647 -0.886 -18.212 1.00 97.81 84 LEU A C 1
ATOM 648 O O . LEU A 1 84 ? 0.419 -1.018 -17.607 1.00 97.81 84 LEU A O 1
ATOM 652 N N . PHE A 1 85 ? -1.548 0.035 -17.886 1.00 97.81 85 PHE A N 1
ATOM 653 C CA . PHE A 1 85 ? -1.438 0.968 -16.773 1.00 97.81 85 PHE A CA 1
ATOM 654 C C . PHE A 1 85 ? -2.462 0.610 -15.696 1.00 97.81 85 PHE A C 1
ATOM 656 O O . PHE A 1 85 ? -3.670 0.632 -15.922 1.00 97.81 85 PHE A O 1
ATOM 663 N N . VAL A 1 86 ? -1.983 0.312 -14.498 1.00 96.06 86 VAL A N 1
ATOM 664 C CA . VAL A 1 86 ? -2.810 -0.042 -13.348 1.00 96.06 86 VAL A CA 1
ATOM 665 C C . VAL A 1 86 ? -2.804 1.116 -12.361 1.00 96.06 86 VAL A C 1
ATOM 667 O O . VAL A 1 86 ? -1.736 1.584 -11.961 1.00 96.06 86 VAL A O 1
ATOM 670 N N . LYS A 1 87 ? -3.985 1.575 -11.945 1.00 93.62 87 LYS A N 1
ATOM 671 C CA . LYS A 1 87 ? -4.142 2.718 -11.040 1.00 93.62 87 LYS A CA 1
ATOM 672 C C . LYS A 1 87 ? -5.112 2.396 -9.907 1.00 93.62 87 LYS A C 1
ATOM 674 O O . LYS A 1 87 ? -6.283 2.161 -10.166 1.00 93.62 87 LYS A O 1
ATOM 679 N N . VAL A 1 88 ? -4.631 2.412 -8.659 1.00 89.88 88 VAL A N 1
ATOM 680 C CA . VAL A 1 88 ? -5.448 2.046 -7.477 1.00 89.88 88 VAL A CA 1
ATOM 681 C C . VAL A 1 88 ? -6.660 2.955 -7.269 1.00 89.88 88 VAL A C 1
ATOM 683 O O . VAL A 1 88 ? -7.746 2.470 -6.984 1.00 89.88 88 VAL A O 1
ATOM 686 N N . ASN A 1 89 ? -6.482 4.260 -7.458 1.00 88.06 89 ASN A N 1
ATOM 687 C CA . ASN A 1 89 ? -7.547 5.254 -7.396 1.00 88.06 89 ASN A CA 1
ATOM 688 C C . ASN A 1 89 ? -7.679 5.870 -8.778 1.00 88.06 89 ASN A C 1
ATOM 690 O O . ASN A 1 89 ? -6.971 6.820 -9.113 1.00 88.06 89 ASN A O 1
ATOM 694 N N . LEU A 1 90 ? -8.498 5.242 -9.613 1.00 89.62 90 LEU A N 1
ATOM 695 C CA . LEU A 1 90 ? -8.727 5.673 -10.979 1.00 89.62 90 LEU A CA 1
ATOM 696 C C . LEU A 1 90 ? -9.968 6.558 -11.028 1.00 89.62 90 LEU A C 1
ATOM 698 O O . LEU A 1 90 ? -11.051 6.118 -10.655 1.00 89.62 90 LEU A O 1
ATOM 702 N N . ASP A 1 91 ? -9.804 7.773 -11.534 1.00 89.81 91 ASP A N 1
ATOM 703 C CA . ASP A 1 91 ? -10.916 8.606 -11.975 1.00 89.81 91 ASP A CA 1
ATOM 704 C C . ASP A 1 91 ? -11.085 8.409 -13.492 1.00 89.81 91 ASP A C 1
ATOM 706 O O . ASP A 1 91 ? -10.218 8.857 -14.253 1.00 89.81 91 ASP A O 1
ATOM 710 N N . PRO A 1 92 ? -12.155 7.735 -13.961 1.00 89.25 92 PRO A N 1
ATOM 711 C CA . PRO A 1 92 ? -12.382 7.516 -15.387 1.00 89.25 92 PRO A CA 1
ATOM 712 C C . PRO A 1 92 ? -12.427 8.814 -16.200 1.00 89.25 92 PRO A C 1
ATOM 714 O O . PRO A 1 92 ? -12.036 8.805 -17.365 1.00 89.25 92 PRO A O 1
ATOM 717 N N . ALA A 1 93 ? -12.840 9.935 -15.596 1.00 91.25 93 ALA A N 1
ATOM 718 C CA . ALA A 1 93 ? -12.885 11.231 -16.270 1.00 91.25 93 ALA A CA 1
ATOM 719 C C . ALA A 1 93 ? -11.484 11.799 -16.568 1.00 91.25 93 ALA A C 1
ATOM 721 O O . ALA A 1 93 ? -11.336 12.634 -17.459 1.00 91.25 93 ALA A O 1
ATOM 722 N N . GLN A 1 94 ? -10.448 11.333 -15.862 1.00 90.62 94 GLN A N 1
ATOM 723 C CA . GLN A 1 94 ? -9.053 11.738 -16.077 1.00 90.62 94 GLN A CA 1
ATOM 724 C C . GLN A 1 94 ? -8.304 10.824 -17.053 1.00 90.62 94 GLN A C 1
ATOM 726 O O . GLN A 1 94 ? -7.135 11.076 -17.352 1.00 90.62 94 GLN A O 1
ATOM 731 N N . VAL A 1 95 ? -8.943 9.764 -17.558 1.00 94.25 95 VAL A N 1
ATOM 732 C CA . VAL A 1 95 ? -8.320 8.837 -18.505 1.00 94.25 95 VAL A CA 1
ATOM 733 C C . VAL A 1 95 ? -8.410 9.404 -19.922 1.00 94.25 95 VAL A C 1
ATOM 735 O O . VAL A 1 95 ? -9.513 9.571 -20.446 1.00 94.25 95 VAL A O 1
ATOM 738 N N . PRO A 1 96 ? -7.277 9.656 -20.604 1.00 94.44 96 PRO A N 1
ATOM 739 C CA . PRO A 1 96 ? -7.311 10.082 -21.995 1.00 94.44 96 PRO A CA 1
ATOM 740 C C . PRO A 1 96 ? -7.976 9.020 -22.876 1.00 94.44 96 PRO A C 1
ATOM 742 O O . PRO A 1 96 ? -7.644 7.838 -22.776 1.00 94.44 96 PRO A O 1
ATOM 745 N N . ALA A 1 97 ? -8.847 9.437 -23.800 1.00 94.56 97 ALA A N 1
ATOM 746 C CA . ALA A 1 97 ? -9.598 8.519 -24.666 1.00 94.56 97 ALA A CA 1
ATOM 747 C C . ALA A 1 97 ? -8.696 7.517 -25.414 1.00 94.56 97 ALA A C 1
ATOM 749 O O . ALA A 1 97 ? -9.009 6.332 -25.501 1.00 94.56 97 ALA A O 1
ATOM 750 N N . HIS A 1 98 ? -7.525 7.966 -25.880 1.00 93.81 98 HIS A N 1
ATOM 751 C CA . HIS A 1 98 ? -6.556 7.112 -26.575 1.00 93.81 98 HIS A CA 1
ATOM 752 C C . HIS A 1 98 ? -5.935 6.023 -25.680 1.00 93.81 98 HIS A C 1
ATOM 754 O O . HIS A 1 98 ? -5.415 5.037 -26.194 1.00 93.81 98 HIS A O 1
ATOM 760 N N . ALA A 1 99 ? -5.973 6.183 -24.354 1.00 95.75 99 ALA A N 1
ATOM 761 C CA . ALA A 1 99 ? -5.398 5.253 -23.386 1.00 95.75 99 ALA A CA 1
ATOM 762 C C . ALA A 1 99 ? -6.451 4.385 -22.674 1.00 95.75 99 ALA A C 1
ATOM 764 O O . ALA A 1 99 ? -6.075 3.454 -21.967 1.00 95.75 99 ALA A O 1
ATOM 765 N N . ALA A 1 100 ? -7.749 4.634 -22.876 1.00 95.12 100 ALA A N 1
ATOM 766 C CA . ALA A 1 100 ? -8.829 3.952 -22.155 1.00 95.12 100 ALA A CA 1
ATOM 767 C C . ALA A 1 100 ? -8.767 2.414 -22.247 1.00 95.12 100 ALA A C 1
ATOM 769 O O . ALA A 1 100 ? -9.057 1.726 -21.276 1.00 95.12 100 ALA A O 1
ATOM 770 N N . HIS A 1 101 ? -8.308 1.870 -23.378 1.00 96.25 101 HIS A N 1
ATOM 771 C CA . HIS A 1 101 ? -8.175 0.425 -23.600 1.00 96.25 101 HIS A CA 1
ATOM 772 C C . HIS A 1 101 ? -7.076 -0.252 -22.761 1.00 96.25 101 HIS A C 1
ATOM 774 O O . HIS A 1 101 ? -7.035 -1.478 -22.691 1.00 96.25 101 HIS A O 1
ATOM 780 N N . LYS A 1 102 ? -6.164 0.526 -22.163 1.00 96.81 102 LYS A N 1
ATOM 781 C CA . LYS A 1 102 ? -5.000 0.018 -21.426 1.00 96.81 102 LYS A CA 1
ATOM 782 C C . LYS A 1 102 ? -4.896 0.527 -19.994 1.00 96.81 102 LYS A C 1
ATOM 784 O O . LYS A 1 102 ? -3.883 0.271 -19.350 1.00 96.81 102 LYS A O 1
ATOM 789 N N . VAL A 1 103 ? -5.893 1.254 -19.492 1.00 97.12 103 VAL A N 1
ATOM 790 C CA . VAL A 1 103 ? -5.934 1.699 -18.094 1.00 97.12 103 VAL A CA 1
ATOM 791 C C . VAL A 1 103 ? -6.962 0.870 -17.338 1.00 97.12 103 VAL A C 1
ATOM 793 O O . VAL A 1 103 ? -8.091 0.720 -17.792 1.00 97.12 103 VAL A O 1
ATOM 796 N N . MET A 1 104 ? -6.590 0.350 -16.171 1.00 95.00 104 MET A N 1
ATOM 797 C CA . MET A 1 104 ? -7.520 -0.369 -15.302 1.00 95.00 104 MET A CA 1
ATOM 798 C C . MET A 1 104 ? -7.267 -0.086 -13.823 1.00 95.00 104 MET A C 1
ATOM 800 O O . MET A 1 104 ? -6.146 0.225 -13.411 1.00 95.00 104 MET A O 1
ATOM 804 N N . ALA A 1 105 ? -8.311 -0.246 -13.013 1.00 91.62 105 ALA A N 1
ATOM 805 C CA . ALA A 1 105 ? -8.174 -0.312 -11.567 1.00 91.62 105 ALA A CA 1
ATOM 806 C C . ALA A 1 105 ? -7.825 -1.751 -11.138 1.00 91.62 105 ALA A C 1
ATOM 808 O O . ALA A 1 105 ? -8.418 -2.700 -11.660 1.00 91.62 105 ALA A O 1
ATOM 809 N N . PRO A 1 106 ? -6.863 -1.950 -10.221 1.00 89.81 106 PRO A N 1
ATOM 810 C CA . PRO A 1 106 ? -6.661 -3.240 -9.582 1.00 89.81 106 PRO A CA 1
ATOM 811 C C . PRO A 1 106 ? -7.747 -3.487 -8.524 1.00 89.81 106 PRO A C 1
ATOM 813 O O . PRO A 1 106 ? -8.478 -2.579 -8.129 1.00 89.81 106 PRO A O 1
ATOM 816 N N . GLY A 1 107 ? -7.799 -4.715 -8.004 1.00 84.50 107 GLY A N 1
ATOM 817 C CA . GLY A 1 107 ? -8.447 -4.961 -6.715 1.00 84.50 107 GLY A CA 1
ATOM 818 C C . GLY A 1 107 ? -7.714 -4.255 -5.559 1.00 84.50 107 GLY A C 1
ATOM 819 O O . GLY A 1 107 ? -6.644 -3.668 -5.765 1.00 84.50 107 GLY A O 1
ATOM 820 N N . PRO A 1 108 ? -8.255 -4.321 -4.330 1.00 83.88 108 PRO A N 1
ATOM 821 C CA . PRO A 1 108 ? -7.603 -3.760 -3.152 1.00 83.88 108 PRO A CA 1
ATOM 822 C C . PRO A 1 108 ? -6.161 -4.261 -3.007 1.00 83.88 108 PRO A C 1
ATOM 824 O O . PRO A 1 108 ? -5.874 -5.444 -3.173 1.00 83.88 108 PRO A O 1
ATOM 827 N N . SER A 1 109 ? -5.246 -3.349 -2.684 1.00 88.62 109 SER A N 1
ATOM 828 C CA . SER A 1 109 ? -3.834 -3.662 -2.457 1.00 88.62 109 SER A CA 1
ATOM 829 C C . SER A 1 109 ? -3.297 -2.827 -1.305 1.00 88.62 109 SER A C 1
ATOM 831 O O . SER A 1 109 ? -3.693 -1.669 -1.148 1.00 88.62 109 SER A O 1
ATOM 833 N N . PHE A 1 110 ? -2.389 -3.393 -0.517 1.00 91.50 110 PHE A N 1
ATOM 834 C CA . PHE A 1 110 ? -1.835 -2.742 0.666 1.00 91.50 110 PHE A CA 1
ATOM 835 C C . PHE A 1 110 ? -0.426 -3.259 0.963 1.00 91.50 110 PHE A C 1
ATOM 837 O O . PHE A 1 110 ? -0.125 -4.409 0.664 1.00 91.50 110 PHE A O 1
ATOM 844 N N . PRO A 1 111 ? 0.461 -2.456 1.569 1.00 93.50 111 PRO A N 1
ATOM 845 C CA . PRO A 1 111 ? 1.802 -2.907 1.926 1.00 93.50 111 PRO A CA 1
ATOM 846 C C . PRO A 1 111 ? 1.816 -4.143 2.838 1.00 93.50 111 PRO A C 1
ATOM 848 O O . PRO A 1 111 ? 1.292 -4.103 3.951 1.00 93.50 111 PRO A O 1
ATOM 851 N N . VAL A 1 112 ? 2.530 -5.186 2.424 1.00 95.38 112 VAL A N 1
ATOM 852 C CA . VAL A 1 112 ? 2.826 -6.385 3.229 1.00 95.38 112 VAL A CA 1
ATOM 853 C C . VAL A 1 112 ? 4.319 -6.490 3.536 1.00 95.38 112 VAL A C 1
ATOM 855 O O . VAL A 1 112 ? 5.150 -5.787 2.951 1.00 95.38 112 VAL A O 1
ATOM 858 N N . ARG A 1 113 ? 4.678 -7.379 4.457 1.00 96.44 113 ARG A N 1
ATOM 859 C CA . ARG A 1 113 ? 6.057 -7.809 4.672 1.00 96.44 113 ARG A CA 1
ATOM 860 C C . ARG A 1 113 ? 6.440 -8.817 3.587 1.00 96.44 113 ARG A C 1
ATOM 862 O O . ARG A 1 113 ? 6.110 -9.989 3.699 1.00 96.44 113 ARG A O 1
ATOM 869 N N . ALA A 1 114 ? 7.147 -8.349 2.563 1.00 95.19 114 ALA A N 1
ATOM 870 C CA . ALA A 1 114 ? 7.667 -9.189 1.477 1.00 95.19 114 ALA A CA 1
ATOM 871 C C . ALA A 1 114 ? 9.077 -9.735 1.772 1.00 95.19 114 ALA A C 1
ATOM 873 O O . ALA A 1 114 ? 9.483 -10.769 1.246 1.00 95.19 114 ALA A O 1
ATOM 874 N N . TRP A 1 115 ? 9.846 -9.049 2.624 1.00 95.62 115 TRP A N 1
ATOM 875 C CA . TRP A 1 115 ? 11.201 -9.469 2.989 1.00 95.62 115 TRP A CA 1
ATOM 876 C C . TRP A 1 115 ? 11.416 -9.386 4.495 1.00 95.62 115 TRP A C 1
ATOM 878 O O . TRP A 1 115 ? 11.082 -8.375 5.108 1.00 95.62 115 TRP A O 1
ATOM 888 N N . GLY A 1 116 ? 12.045 -10.403 5.089 1.00 95.25 116 GLY A N 1
ATOM 889 C CA . GLY A 1 116 ? 12.609 -10.302 6.440 1.00 95.25 116 GLY A CA 1
ATOM 890 C C . GLY A 1 116 ? 13.810 -9.340 6.501 1.00 95.25 116 GLY A C 1
ATOM 891 O O . GLY A 1 116 ? 14.271 -8.879 5.457 1.00 95.25 116 GLY A O 1
ATOM 892 N N . PRO A 1 117 ? 14.371 -9.046 7.689 1.00 94.69 117 PRO A N 1
ATOM 893 C CA . PRO A 1 117 ? 15.418 -8.029 7.849 1.00 94.69 117 PRO A CA 1
ATOM 894 C C . PRO A 1 117 ? 16.656 -8.244 6.963 1.00 94.69 117 PRO A C 1
ATOM 896 O O . PRO A 1 117 ? 17.081 -7.322 6.269 1.00 94.69 117 PRO A O 1
ATOM 899 N N . ALA A 1 118 ? 17.200 -9.466 6.935 1.00 95.75 118 ALA A N 1
ATOM 900 C CA . ALA A 1 118 ? 18.372 -9.796 6.121 1.00 95.75 118 ALA A CA 1
ATOM 901 C C . ALA A 1 118 ? 18.058 -9.712 4.618 1.00 95.75 118 ALA A C 1
ATOM 903 O O . ALA A 1 118 ? 18.751 -9.026 3.868 1.00 95.75 118 ALA A O 1
ATOM 904 N N . ALA A 1 119 ? 16.960 -10.340 4.188 1.00 95.38 119 ALA A N 1
ATOM 905 C CA . ALA A 1 119 ? 16.515 -10.300 2.798 1.00 95.38 119 ALA A CA 1
ATOM 906 C C . ALA A 1 119 ? 16.214 -8.867 2.324 1.00 95.38 119 ALA A C 1
ATOM 908 O O . ALA A 1 119 ? 16.519 -8.528 1.186 1.00 95.38 119 ALA A O 1
ATOM 909 N N . ALA A 1 120 ? 15.678 -8.010 3.198 1.00 96.62 120 ALA A N 1
ATOM 910 C CA . ALA A 1 120 ? 15.405 -6.610 2.897 1.00 96.62 120 ALA A CA 1
ATOM 911 C C . ALA A 1 120 ? 16.696 -5.809 2.688 1.00 96.62 120 ALA A C 1
ATOM 913 O O . ALA A 1 120 ? 16.742 -4.975 1.788 1.00 96.62 120 ALA A O 1
ATOM 914 N N . ALA A 1 121 ? 17.748 -6.070 3.471 1.00 96.88 121 ALA A N 1
ATOM 915 C CA . ALA A 1 121 ? 19.048 -5.427 3.287 1.00 96.88 121 ALA A CA 1
ATOM 916 C C . ALA A 1 121 ? 19.695 -5.825 1.949 1.00 96.88 121 ALA A C 1
ATOM 918 O O . ALA A 1 121 ? 20.118 -4.952 1.187 1.00 96.88 121 ALA A O 1
ATOM 919 N N . PHE A 1 122 ? 19.702 -7.123 1.621 1.00 96.75 122 PHE A N 1
ATOM 920 C CA . PHE A 1 122 ? 20.215 -7.610 0.336 1.00 96.75 122 PHE A CA 1
ATOM 921 C C . PHE A 1 122 ? 19.399 -7.083 -0.849 1.00 96.75 122 PHE A C 1
ATOM 923 O O . PHE A 1 122 ? 19.977 -6.615 -1.829 1.00 96.75 122 PHE A O 1
ATOM 930 N N . ALA A 1 123 ? 18.066 -7.100 -0.749 1.00 96.06 123 ALA A N 1
ATOM 931 C CA . ALA A 1 123 ? 17.190 -6.558 -1.781 1.00 96.06 123 ALA A CA 1
ATOM 932 C C . ALA A 1 123 ? 17.413 -5.050 -1.968 1.00 96.06 123 ALA A C 1
ATOM 934 O O . ALA A 1 123 ? 17.551 -4.600 -3.102 1.00 96.06 123 ALA A O 1
ATOM 935 N N . ALA A 1 124 ? 17.543 -4.278 -0.883 1.00 97.62 124 ALA A N 1
ATOM 936 C CA . ALA A 1 124 ? 17.819 -2.846 -0.956 1.00 97.62 124 ALA A CA 1
ATOM 937 C C . ALA A 1 124 ? 19.129 -2.548 -1.693 1.00 97.62 124 ALA A C 1
ATOM 939 O O . ALA A 1 124 ? 19.131 -1.726 -2.613 1.00 97.62 124 ALA A O 1
ATOM 940 N N . ALA A 1 125 ? 20.213 -3.243 -1.329 1.00 97.75 125 ALA A N 1
ATOM 941 C CA . ALA A 1 125 ? 21.522 -3.085 -1.956 1.00 97.75 125 ALA A CA 1
ATOM 942 C C . ALA A 1 125 ? 21.505 -3.505 -3.435 1.00 97.75 125 ALA A C 1
ATOM 944 O O . ALA A 1 125 ? 21.936 -2.739 -4.295 1.00 97.75 125 ALA A O 1
ATOM 945 N N . GLY A 1 126 ? 20.943 -4.677 -3.750 1.00 97.25 126 GLY A N 1
ATOM 946 C CA . GLY A 1 126 ? 20.837 -5.168 -5.127 1.00 97.25 126 GLY A CA 1
ATOM 947 C C . GLY A 1 126 ? 20.002 -4.246 -6.016 1.00 97.25 126 GLY A C 1
ATOM 948 O O . GLY A 1 126 ? 20.409 -3.917 -7.128 1.00 97.25 126 GLY A O 1
ATOM 949 N N . SER A 1 127 ? 18.874 -3.754 -5.500 1.00 97.31 127 SER A N 1
ATOM 950 C CA . SER A 1 127 ? 18.014 -2.789 -6.192 1.00 97.31 127 SER A CA 1
ATOM 951 C C . SER A 1 127 ? 18.719 -1.447 -6.395 1.00 97.31 127 SER A C 1
ATOM 953 O O . SER A 1 127 ? 18.640 -0.865 -7.471 1.00 97.31 127 SER A O 1
ATOM 955 N N . PHE A 1 128 ? 19.471 -0.974 -5.398 1.00 98.00 128 PHE A N 1
ATOM 956 C CA . PHE A 1 128 ? 20.234 0.270 -5.502 1.00 98.00 128 PHE A CA 1
ATOM 957 C C . PHE A 1 128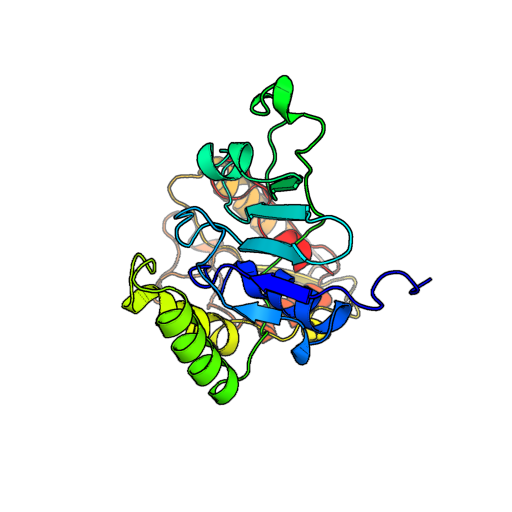 ? 21.302 0.196 -6.604 1.00 98.00 128 PHE A C 1
ATOM 959 O O . PHE A 1 128 ? 21.376 1.082 -7.455 1.00 98.00 128 PHE A O 1
ATOM 966 N N . VAL A 1 129 ? 22.072 -0.897 -6.647 1.00 97.56 129 VAL A N 1
ATOM 967 C CA . VAL A 1 129 ? 23.073 -1.136 -7.699 1.00 97.56 129 VAL A CA 1
ATOM 968 C C . VAL A 1 129 ? 22.404 -1.266 -9.073 1.00 97.56 129 VAL A C 1
ATOM 970 O O . VAL A 1 129 ? 22.826 -0.625 -10.037 1.00 97.56 129 VAL A O 1
ATOM 973 N N . ALA A 1 130 ? 21.320 -2.042 -9.172 1.00 97.62 130 ALA A N 1
ATOM 974 C CA . ALA A 1 130 ? 20.595 -2.253 -10.426 1.00 97.62 130 ALA A CA 1
ATOM 975 C C . ALA A 1 130 ? 19.965 -0.968 -10.993 1.00 97.62 130 ALA A C 1
ATOM 977 O O . ALA A 1 130 ? 19.771 -0.867 -12.208 1.00 97.62 130 ALA A O 1
ATOM 978 N N . ALA A 1 131 ? 19.653 0.010 -10.136 1.00 95.94 131 ALA A N 1
ATOM 979 C CA . ALA A 1 131 ? 19.033 1.273 -10.523 1.00 95.94 131 ALA A CA 1
ATOM 980 C C . ALA A 1 131 ? 19.969 2.250 -11.235 1.00 95.94 131 ALA A C 1
ATOM 982 O O . ALA A 1 131 ? 19.473 3.184 -11.860 1.00 95.94 131 ALA A O 1
ATOM 983 N N . ARG A 1 132 ? 21.294 2.043 -11.187 1.00 92.25 132 ARG A N 1
ATOM 984 C CA . ARG A 1 132 ? 22.282 2.842 -11.941 1.00 92.25 132 ARG A CA 1
ATOM 985 C C . ARG A 1 132 ? 22.087 4.360 -11.784 1.00 92.25 132 ARG A C 1
ATOM 987 O O . ARG A 1 132 ? 22.081 5.094 -12.766 1.00 92.25 132 ARG A O 1
ATOM 994 N N . GLY A 1 133 ? 21.887 4.818 -10.548 1.00 93.38 133 GLY A N 1
ATOM 995 C CA . GLY A 1 133 ? 21.730 6.243 -10.227 1.00 93.38 133 GLY A CA 1
ATOM 996 C C . GLY A 1 133 ? 20.307 6.799 -10.340 1.00 93.38 133 GLY A C 1
ATOM 997 O O . GLY A 1 133 ? 20.092 7.941 -9.959 1.00 93.38 133 GLY A O 1
ATOM 998 N N . ARG A 1 134 ? 19.316 6.004 -10.764 1.00 95.06 134 ARG A N 1
ATOM 999 C CA . ARG A 1 134 ? 17.909 6.444 -10.881 1.00 95.06 134 ARG A CA 1
ATOM 1000 C C . ARG A 1 134 ? 17.107 6.391 -9.578 1.00 95.06 134 ARG A C 1
ATOM 1002 O O . ARG A 1 134 ? 15.883 6.449 -9.582 1.00 95.06 134 ARG A O 1
ATOM 1009 N N . VAL A 1 135 ? 17.779 6.214 -8.441 1.00 95.38 135 VAL A N 1
ATOM 1010 C CA . VAL A 1 135 ? 17.136 6.271 -7.123 1.00 95.38 135 VAL A CA 1
ATOM 1011 C C . VAL A 1 135 ? 17.042 7.740 -6.707 1.00 95.38 135 VAL A C 1
ATOM 1013 O O . VAL A 1 135 ? 18.084 8.330 -6.425 1.00 95.38 135 VAL A O 1
ATOM 1016 N N . PRO A 1 136 ? 15.834 8.331 -6.589 1.00 92.75 136 PRO A N 1
ATOM 1017 C CA . PRO A 1 136 ? 15.708 9.765 -6.310 1.00 92.75 136 PRO A CA 1
ATOM 1018 C C . PRO A 1 136 ? 16.241 10.163 -4.929 1.00 92.75 136 PRO A C 1
ATOM 1020 O O . 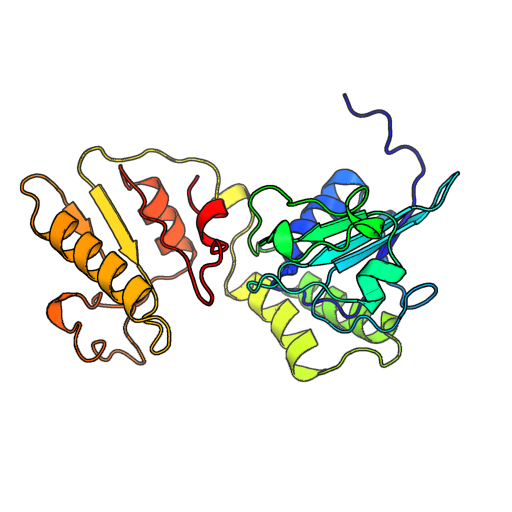PRO A 1 136 ? 16.734 11.267 -4.727 1.00 92.75 136 PRO A O 1
ATOM 1023 N N . SER A 1 137 ? 16.129 9.259 -3.951 1.00 96.31 137 SER A N 1
ATOM 1024 C CA . SER A 1 137 ? 16.632 9.462 -2.594 1.00 96.31 137 SER A CA 1
ATOM 1025 C C . SER A 1 137 ? 17.157 8.153 -2.030 1.00 96.31 137 SER A C 1
ATOM 1027 O O . SER A 1 137 ? 16.391 7.235 -1.729 1.00 96.31 137 SER A O 1
ATOM 1029 N N . VAL A 1 138 ? 18.479 8.083 -1.852 1.00 96.50 138 VAL A N 1
ATOM 1030 C CA . VAL A 1 138 ? 19.170 6.926 -1.260 1.00 96.50 138 VAL A CA 1
ATOM 1031 C C . VAL A 1 138 ? 18.588 6.631 0.122 1.00 96.50 138 VAL A C 1
ATOM 1033 O O . VAL A 1 138 ? 18.207 5.500 0.417 1.00 96.50 138 VAL A O 1
ATOM 1036 N N . ARG A 1 139 ? 18.437 7.666 0.958 1.00 97.38 139 ARG A N 1
ATOM 1037 C CA . ARG A 1 139 ? 17.881 7.529 2.308 1.00 97.38 139 ARG A CA 1
ATOM 1038 C C . ARG A 1 139 ? 16.497 6.886 2.283 1.00 97.38 139 ARG A C 1
ATOM 1040 O O . ARG A 1 139 ? 16.256 5.946 3.036 1.00 97.38 139 ARG A O 1
ATOM 1047 N N . GLU A 1 140 ? 15.595 7.387 1.442 1.00 96.94 140 GLU A N 1
ATOM 1048 C CA . GLU A 1 140 ? 14.225 6.873 1.380 1.00 96.94 140 GLU A CA 1
ATOM 1049 C C . GLU A 1 140 ? 14.161 5.468 0.773 1.00 96.94 140 GLU A C 1
ATOM 1051 O O . GLU A 1 140 ? 13.404 4.637 1.271 1.00 96.94 140 GLU A O 1
ATOM 1056 N N . HIS A 1 141 ? 14.999 5.157 -0.220 1.00 97.25 141 HIS A N 1
ATOM 1057 C CA . HIS A 1 141 ? 15.107 3.815 -0.806 1.00 97.25 141 HIS A CA 1
ATOM 1058 C C . HIS A 1 141 ? 15.387 2.753 0.258 1.00 97.25 141 HIS A C 1
ATOM 1060 O O . HIS A 1 141 ? 14.574 1.851 0.471 1.00 97.25 141 HIS A O 1
ATOM 1066 N N . PHE A 1 142 ? 16.479 2.908 1.010 1.00 97.81 142 PHE A N 1
ATOM 1067 C CA . PHE A 1 142 ? 16.827 1.975 2.085 1.00 97.81 142 PHE A CA 1
ATOM 1068 C C . PHE A 1 142 ? 15.811 2.013 3.237 1.00 97.81 142 PHE A C 1
ATOM 1070 O O . PHE A 1 142 ? 15.456 0.969 3.794 1.00 97.81 142 PHE A O 1
ATOM 1077 N N . ALA A 1 143 ? 15.283 3.195 3.578 1.00 97.81 143 ALA A N 1
ATOM 1078 C CA . ALA A 1 143 ? 14.264 3.316 4.614 1.00 97.81 143 ALA A CA 1
ATOM 1079 C C . ALA A 1 143 ? 12.984 2.544 4.265 1.00 97.81 143 ALA A C 1
ATOM 1081 O O . ALA A 1 143 ? 12.392 1.947 5.162 1.00 97.81 143 ALA A O 1
ATOM 1082 N N . ASN A 1 144 ? 12.564 2.502 3.000 1.00 97.31 144 ASN A N 1
ATOM 1083 C CA . ASN A 1 144 ? 11.348 1.802 2.582 1.00 97.31 144 ASN A CA 1
ATOM 1084 C C . ASN A 1 144 ? 11.482 0.274 2.672 1.00 97.31 144 ASN A C 1
ATOM 1086 O O . ASN A 1 144 ? 10.577 -0.375 3.202 1.00 97.31 144 ASN A O 1
ATOM 1090 N N . TYR A 1 145 ? 12.638 -0.291 2.304 1.00 97.62 145 TYR A N 1
ATOM 1091 C CA . TYR A 1 145 ? 12.940 -1.709 2.556 1.00 97.62 145 TYR A CA 1
ATOM 1092 C C . TYR A 1 145 ? 12.925 -2.054 4.052 1.00 97.62 145 TYR A C 1
ATOM 1094 O O . TYR A 1 145 ? 12.448 -3.123 4.442 1.00 97.62 145 TYR A O 1
ATOM 1102 N N . ARG A 1 146 ? 13.379 -1.131 4.912 1.00 97.19 146 ARG A N 1
ATOM 1103 C CA . ARG A 1 146 ? 13.280 -1.288 6.370 1.00 97.19 146 ARG A CA 1
ATOM 1104 C C . ARG A 1 146 ? 11.848 -1.177 6.887 1.00 97.19 146 ARG A C 1
ATOM 1106 O O . ARG A 1 146 ? 11.425 -1.956 7.740 1.00 97.19 146 ARG A O 1
ATOM 1113 N N . ARG A 1 147 ? 11.100 -0.183 6.407 1.00 96.75 147 ARG A N 1
ATOM 1114 C CA . ARG A 1 147 ? 9.737 0.110 6.863 1.00 96.75 147 ARG A CA 1
ATOM 1115 C C . ARG A 1 147 ? 8.792 -1.057 6.582 1.00 96.75 147 ARG A C 1
ATOM 1117 O O . ARG A 1 147 ? 7.967 -1.332 7.449 1.00 96.75 147 ARG A O 1
ATOM 1124 N N . GLN A 1 148 ? 8.931 -1.761 5.452 1.00 95.00 148 GLN A N 1
ATOM 1125 C CA . GLN A 1 148 ? 8.038 -2.889 5.152 1.00 95.00 148 GLN A CA 1
ATOM 1126 C C . GLN A 1 148 ? 8.156 -4.018 6.185 1.00 95.00 148 GLN A C 1
ATOM 1128 O O . GLN A 1 148 ? 7.141 -4.424 6.735 1.00 95.00 148 GLN A O 1
ATOM 1133 N N . TYR A 1 149 ? 9.359 -4.438 6.597 1.00 92.56 149 TYR A N 1
ATOM 1134 C CA . TYR A 1 149 ? 9.453 -5.489 7.620 1.00 92.56 149 TYR A CA 1
ATOM 1135 C C . TYR A 1 149 ? 9.182 -4.977 9.033 1.00 92.56 149 TYR A C 1
ATOM 1137 O O . TYR A 1 149 ? 8.698 -5.728 9.877 1.00 92.56 149 TYR A O 1
ATOM 1145 N N . ARG A 1 150 ? 9.493 -3.704 9.316 1.00 94.44 150 ARG A N 1
ATOM 1146 C CA . ARG A 1 150 ? 9.338 -3.136 10.662 1.00 94.44 150 ARG A CA 1
ATOM 1147 C C . ARG A 1 150 ? 7.887 -2.825 11.021 1.00 94.44 150 ARG A C 1
ATOM 1149 O O . ARG A 1 150 ? 7.545 -2.913 12.203 1.00 94.44 150 ARG A O 1
ATOM 1156 N N . TYR A 1 151 ? 7.089 -2.401 10.040 1.00 93.44 151 TYR A N 1
ATOM 1157 C CA . TYR A 1 151 ? 5.752 -1.840 10.254 1.00 93.44 151 TYR A CA 1
ATOM 1158 C C . TYR A 1 151 ? 4.627 -2.598 9.546 1.00 93.44 151 TYR A C 1
ATOM 1160 O O . TYR A 1 151 ? 3.476 -2.212 9.723 1.00 93.44 151 TYR A O 1
ATOM 1168 N N . ARG A 1 152 ? 4.925 -3.648 8.769 1.00 94.94 152 ARG A N 1
ATOM 1169 C CA . ARG A 1 152 ? 3.914 -4.497 8.118 1.00 94.94 152 ARG A CA 1
ATOM 1170 C C . ARG A 1 152 ? 4.014 -5.951 8.568 1.00 94.94 152 ARG A C 1
ATOM 1172 O O . ARG A 1 152 ? 5.046 -6.393 9.096 1.00 94.94 152 ARG A O 1
ATOM 1179 N N . LEU A 1 153 ? 2.910 -6.664 8.379 1.00 95.44 153 LEU A N 1
ATOM 1180 C CA . LEU A 1 153 ? 2.795 -8.104 8.584 1.00 95.44 153 LEU A CA 1
ATOM 1181 C C . LEU A 1 153 ? 2.857 -8.821 7.239 1.00 95.44 153 LEU A C 1
ATOM 1183 O O . LEU A 1 153 ? 2.688 -8.204 6.188 1.00 95.44 153 LEU A O 1
ATOM 1187 N N . GLU A 1 154 ? 3.115 -10.119 7.283 1.00 94.81 154 GLU A N 1
ATOM 1188 C CA . GLU A 1 154 ? 2.950 -10.983 6.116 1.00 94.81 154 GLU A CA 1
ATOM 1189 C C . GLU A 1 154 ? 1.473 -11.037 5.725 1.00 94.81 154 GLU A C 1
ATOM 1191 O O . GLU A 1 154 ? 0.600 -10.885 6.577 1.00 94.81 154 GLU A O 1
ATOM 1196 N N . GLU A 1 155 ? 1.195 -11.254 4.441 1.00 92.81 155 GLU A N 1
ATOM 1197 C CA . GLU A 1 155 ? -0.175 -11.298 3.912 1.00 92.81 155 GLU A CA 1
ATOM 1198 C C . GLU A 1 155 ? -1.059 -12.317 4.650 1.00 92.81 155 GLU A C 1
ATOM 1200 O O . GLU A 1 155 ? -2.227 -12.052 4.907 1.00 92.81 155 GLU A O 1
ATOM 1205 N N . GLU A 1 156 ? -0.476 -13.437 5.080 1.00 92.38 156 GLU A N 1
ATOM 1206 C CA . GLU A 1 156 ? -1.147 -14.480 5.860 1.00 92.38 156 GLU A CA 1
ATOM 1207 C C . GLU A 1 156 ? -1.818 -13.941 7.131 1.00 92.38 156 GLU A C 1
ATOM 1209 O O . GLU A 1 156 ? -2.912 -14.365 7.502 1.00 92.38 156 GLU A O 1
ATOM 1214 N N . ALA A 1 157 ? -1.205 -12.944 7.776 1.00 93.94 157 ALA A N 1
ATOM 1215 C CA . ALA A 1 157 ? -1.754 -12.335 8.980 1.00 93.94 157 ALA A CA 1
ATOM 1216 C C . ALA A 1 157 ? -3.083 -11.611 8.721 1.00 93.94 157 ALA A C 1
ATOM 1218 O O . ALA A 1 157 ? -3.821 -11.366 9.672 1.00 93.94 157 ALA A O 1
ATOM 1219 N N . TYR A 1 158 ? -3.403 -11.295 7.466 1.00 92.81 158 TYR A N 1
ATOM 1220 C CA . TYR A 1 158 ? -4.626 -10.612 7.058 1.00 92.81 158 TYR A CA 1
ATOM 1221 C C . TYR A 1 158 ? -5.732 -11.571 6.600 1.00 92.81 158 TYR A C 1
ATOM 1223 O O . TYR A 1 158 ? -6.786 -11.101 6.204 1.00 92.81 158 TYR A O 1
ATOM 1231 N N . ARG A 1 159 ? -5.552 -12.901 6.663 1.00 91.81 159 ARG A N 1
ATOM 1232 C CA . ARG A 1 159 ? -6.659 -13.829 6.365 1.00 91.81 159 ARG A CA 1
ATOM 1233 C C . ARG A 1 159 ? -7.870 -13.583 7.279 1.00 91.81 159 ARG A C 1
ATOM 1235 O O . ARG A 1 159 ? -7.634 -13.250 8.444 1.00 91.81 159 ARG A O 1
ATOM 1242 N N . PRO A 1 160 ? -9.109 -13.806 6.802 1.00 91.38 160 PRO A N 1
ATOM 1243 C CA . PRO A 1 160 ? -10.312 -13.625 7.611 1.00 91.38 160 PRO A CA 1
ATOM 1244 C C . PRO A 1 160 ? -10.214 -14.314 8.974 1.00 91.38 160 PRO A C 1
ATOM 1246 O O . PRO A 1 160 ? -9.619 -15.389 9.097 1.00 91.38 160 PRO A O 1
ATOM 1249 N N . GLY A 1 161 ? -10.765 -13.670 10.000 1.00 90.19 161 GLY A N 1
ATOM 1250 C CA . GLY A 1 161 ? -10.845 -14.200 11.362 1.00 90.19 161 GLY A CA 1
ATOM 1251 C C . GLY A 1 161 ? -12.283 -14.296 11.864 1.00 90.19 161 GLY A C 1
ATOM 1252 O O . GLY A 1 161 ? -13.229 -14.035 11.127 1.00 90.19 161 GLY A O 1
ATOM 1253 N N . GLU A 1 162 ? -12.439 -14.670 13.132 1.00 93.44 162 GLU A N 1
ATOM 1254 C CA . GLU A 1 162 ? -13.744 -14.697 13.792 1.00 93.44 162 GLU A CA 1
ATOM 1255 C C . GLU A 1 162 ? -14.108 -13.312 14.335 1.00 93.44 162 GLU A C 1
ATOM 1257 O O . GLU A 1 162 ? -13.325 -12.692 15.058 1.00 93.44 162 GLU A O 1
ATOM 1262 N N . SER A 1 163 ? -15.316 -12.853 14.004 1.00 95.88 163 SER A N 1
ATOM 1263 C CA . SER A 1 163 ? -15.890 -11.611 14.520 1.00 95.88 163 SER A CA 1
ATOM 1264 C C . SER A 1 163 ? -16.732 -11.859 15.772 1.00 95.88 163 SER A C 1
ATOM 1266 O O . SER A 1 163 ? -17.531 -12.795 15.812 1.00 95.88 163 SER A O 1
ATOM 1268 N N . GLU A 1 164 ? -16.644 -10.963 16.748 1.00 96.88 164 GLU A N 1
ATOM 1269 C CA . GLU A 1 164 ? -17.514 -10.918 17.923 1.00 96.88 164 GLU A CA 1
ATOM 1270 C C . GLU A 1 164 ? -18.728 -10.029 17.628 1.00 96.88 164 GLU A C 1
ATOM 1272 O O . GLU A 1 164 ? -18.569 -8.880 17.224 1.00 96.88 164 GLU A O 1
ATOM 1277 N N . GLY A 1 165 ? -19.947 -10.531 17.854 1.00 96.69 165 GLY A N 1
ATOM 1278 C CA . GLY A 1 165 ? -21.190 -9.835 17.482 1.00 96.69 165 GLY A CA 1
ATOM 1279 C C . GLY A 1 165 ? -21.429 -8.487 18.180 1.00 96.69 165 GLY A C 1
ATOM 1280 O O . GLY A 1 165 ? -22.242 -7.692 17.712 1.00 96.69 165 GLY A O 1
ATOM 1281 N N . ASP A 1 166 ? -20.717 -8.217 19.271 1.00 97.44 166 ASP A N 1
ATOM 1282 C CA . ASP A 1 166 ? -20.858 -7.036 20.119 1.00 97.44 166 ASP A CA 1
ATOM 1283 C C . ASP A 1 166 ? -19.576 -6.186 20.196 1.00 97.44 166 ASP A C 1
ATOM 1285 O O . ASP A 1 166 ? -19.480 -5.328 21.069 1.00 97.44 166 ASP A O 1
ATOM 1289 N N . TYR A 1 167 ? -18.590 -6.392 19.316 1.00 98.12 167 TYR A N 1
ATOM 1290 C CA . TYR A 1 167 ? -17.312 -5.671 19.355 1.00 98.12 167 TYR A CA 1
ATOM 1291 C C . TYR A 1 167 ? -17.080 -4.822 18.106 1.00 98.12 167 TYR A C 1
ATOM 1293 O O . TYR A 1 167 ? -17.258 -5.289 16.983 1.00 98.12 167 TYR A O 1
ATOM 1301 N N . VAL A 1 168 ? -16.612 -3.585 18.287 1.00 97.56 168 VAL A N 1
ATOM 1302 C CA . VAL A 1 168 ? -16.140 -2.726 17.193 1.00 97.56 168 VAL A CA 1
ATOM 1303 C C . VAL A 1 168 ? -14.839 -2.050 17.592 1.00 97.56 168 VAL A C 1
ATOM 1305 O O . VAL A 1 168 ? -14.765 -1.331 18.589 1.00 97.56 168 VAL A O 1
ATOM 1308 N N . PHE A 1 169 ? -13.828 -2.213 16.748 1.00 97.06 169 PHE A N 1
ATOM 1309 C CA . PHE A 1 169 ? -12.582 -1.478 16.822 1.00 97.06 169 PHE A CA 1
ATOM 1310 C C . PHE A 1 169 ? -12.468 -0.474 15.679 1.00 97.06 169 PHE A C 1
ATOM 1312 O O . PHE A 1 169 ? -12.717 -0.779 14.511 1.00 97.06 169 PHE A O 1
ATOM 1319 N N . PHE A 1 170 ? -12.011 0.732 16.001 1.00 95.81 170 PHE A N 1
ATOM 1320 C CA . PHE A 1 170 ? -11.721 1.743 14.998 1.00 95.81 170 PHE A CA 1
ATOM 1321 C C . PHE A 1 170 ? -10.525 2.588 15.387 1.00 95.81 170 PHE A C 1
ATOM 1323 O O . PHE A 1 170 ? -10.490 3.176 16.455 1.00 95.81 170 PHE A O 1
ATOM 1330 N N . LEU A 1 171 ? -9.549 2.723 14.493 1.00 94.81 171 LEU A N 1
ATOM 1331 C CA . LEU A 1 171 ? -8.424 3.621 14.725 1.00 94.81 171 LEU A CA 1
ATOM 1332 C C . LEU A 1 171 ? -8.047 4.367 13.454 1.00 94.81 171 LEU A C 1
ATOM 1334 O O . LEU A 1 171 ? -7.727 3.760 12.426 1.00 94.81 171 LEU A O 1
ATOM 1338 N N . SER A 1 172 ? -8.025 5.696 13.517 1.00 92.25 172 SER A N 1
ATOM 1339 C CA . SER A 1 172 ? -7.712 6.530 12.355 1.00 92.25 172 SER A CA 1
ATOM 1340 C C . SER A 1 172 ? -6.800 7.706 12.690 1.00 92.25 172 SER A C 1
ATOM 1342 O O . SER A 1 172 ? -6.786 8.221 13.801 1.00 92.25 172 SER A O 1
ATOM 1344 N N . THR A 1 173 ? -5.999 8.143 11.721 1.00 90.44 173 THR A N 1
ATOM 1345 C CA . THR A 1 173 ? -5.206 9.371 11.863 1.00 90.44 173 THR A CA 1
ATOM 1346 C C . THR A 1 173 ? -6.066 10.571 11.478 1.00 90.44 173 THR A C 1
ATOM 1348 O O . THR A 1 173 ? -6.665 10.556 10.404 1.00 90.44 173 THR A O 1
ATOM 1351 N N . LEU A 1 174 ? -6.069 11.626 12.299 1.00 90.81 174 LEU A N 1
ATOM 1352 C CA . LEU A 1 174 ? -6.645 12.920 11.922 1.00 90.81 174 LEU A CA 1
ATOM 1353 C C . LEU A 1 174 ? -5.834 13.567 10.787 1.00 90.81 174 LEU A C 1
ATOM 1355 O O . LEU A 1 174 ? -4.610 13.732 10.911 1.00 90.81 174 LEU A O 1
ATOM 1359 N N . TRP A 1 175 ? -6.524 14.003 9.735 1.00 88.56 175 TRP A N 1
ATOM 1360 C CA . TRP A 1 175 ? -5.949 14.719 8.594 1.00 88.56 175 TRP A CA 1
ATOM 1361 C C . TRP A 1 175 ? -6.456 16.158 8.554 1.00 88.56 175 TRP A C 1
ATOM 1363 O O . TRP A 1 175 ? -7.599 16.398 8.195 1.00 88.56 175 TRP A O 1
ATOM 1373 N N . ARG A 1 176 ? -5.614 17.138 8.906 1.00 87.19 176 ARG A N 1
ATOM 1374 C CA . ARG A 1 176 ? -6.033 18.553 9.004 1.00 87.19 176 ARG A CA 1
ATOM 1375 C C . ARG A 1 176 ? -6.629 19.114 7.708 1.00 87.19 176 ARG A C 1
ATOM 1377 O O . ARG A 1 176 ? -7.488 19.979 7.778 1.00 87.19 176 ARG A O 1
ATOM 1384 N N . SER A 1 177 ? -6.174 18.622 6.559 1.00 87.81 177 SER A N 1
ATOM 1385 C CA . SER A 1 177 ? -6.656 19.023 5.236 1.00 87.81 177 SER A CA 1
ATOM 1386 C C . SER A 1 177 ? -7.963 18.344 4.813 1.00 87.81 177 SER A C 1
ATOM 1388 O O . SER A 1 177 ? -8.468 18.659 3.748 1.00 87.81 177 SER A O 1
ATOM 1390 N N . GLU A 1 178 ? -8.508 17.426 5.617 1.00 89.69 178 GLU A N 1
ATOM 1391 C CA . GLU A 1 178 ? -9.660 16.586 5.257 1.00 89.69 178 GLU A CA 1
ATOM 1392 C C . GLU A 1 178 ? -10.775 16.697 6.319 1.00 89.69 178 GLU A C 1
ATOM 1394 O O . GLU A 1 178 ? -11.040 15.738 7.057 1.00 89.69 178 GLU A O 1
ATOM 1399 N N . PRO A 1 179 ? -11.408 17.876 6.476 1.00 90.38 179 PRO A N 1
ATOM 1400 C CA . PRO A 1 179 ? -12.380 18.124 7.542 1.00 90.38 179 PRO A CA 1
ATOM 1401 C C . PRO A 1 179 ? -13.610 17.212 7.453 1.00 90.38 179 PRO A C 1
ATOM 1403 O O . PRO A 1 179 ? -14.059 16.703 8.477 1.00 90.38 179 PRO A O 1
ATOM 1406 N N . GLU A 1 180 ? -14.114 16.946 6.246 1.00 90.19 180 GLU A N 1
ATOM 1407 C CA . GLU A 1 180 ? -15.250 16.044 6.030 1.00 90.19 180 GLU A CA 1
ATOM 1408 C C . GLU A 1 180 ? -14.915 14.606 6.441 1.00 90.19 180 GLU A C 1
ATOM 1410 O O . GLU A 1 180 ? -15.644 13.992 7.220 1.00 90.19 180 GLU A O 1
ATOM 1415 N N . THR A 1 181 ? -13.757 14.100 6.013 1.00 90.44 181 THR A N 1
ATOM 1416 C CA . THR A 1 181 ? -13.251 12.787 6.427 1.00 90.44 181 THR A CA 1
ATOM 1417 C C . THR A 1 181 ? -13.148 12.681 7.948 1.00 90.44 181 THR A C 1
ATOM 1419 O O . THR A 1 181 ? -13.567 11.679 8.523 1.00 90.44 181 THR A O 1
ATOM 1422 N N . ASN A 1 182 ? -12.617 13.700 8.632 1.00 92.50 182 ASN A N 1
ATOM 1423 C CA . ASN A 1 182 ? -12.535 13.677 10.095 1.00 92.50 182 ASN A CA 1
ATOM 1424 C C . ASN A 1 182 ? -13.924 13.718 10.744 1.00 92.50 182 ASN A C 1
ATOM 1426 O O . ASN A 1 182 ? -14.165 12.962 11.680 1.00 92.50 182 ASN A O 1
ATOM 1430 N N . ARG A 1 183 ? -14.852 14.528 10.221 1.00 93.56 183 ARG A N 1
ATOM 1431 C CA . ARG A 1 183 ? -16.241 14.582 10.697 1.00 93.56 183 ARG A CA 1
ATOM 1432 C C . ARG A 1 183 ? -16.925 13.217 10.591 1.00 93.56 183 ARG A C 1
ATOM 1434 O O . ARG A 1 183 ? -17.538 12.780 11.555 1.00 93.56 183 ARG A O 1
ATOM 1441 N N . LEU A 1 184 ? -16.804 12.522 9.459 1.00 93.81 184 LEU A N 1
ATOM 1442 C CA . LEU A 1 184 ? -17.397 11.188 9.281 1.00 93.81 184 LEU A CA 1
ATOM 1443 C C . LEU A 1 184 ? -16.827 10.165 10.271 1.00 93.81 184 LEU A C 1
ATOM 1445 O O . LEU A 1 184 ? -17.559 9.341 10.813 1.00 93.81 184 LEU A O 1
ATOM 1449 N N . ARG A 1 185 ? -15.520 10.231 10.538 1.00 94.25 185 ARG A N 1
ATOM 1450 C CA . ARG A 1 185 ? -14.855 9.359 11.515 1.00 94.25 185 ARG A CA 1
ATOM 1451 C C . ARG A 1 185 ? -15.297 9.657 12.943 1.00 94.25 185 ARG A C 1
ATOM 1453 O O . ARG A 1 185 ? -15.539 8.720 13.689 1.00 94.25 185 ARG A O 1
ATOM 1460 N N . SER A 1 186 ? -15.442 10.932 13.287 1.00 95.94 186 SER A N 1
ATOM 1461 C CA . SER A 1 186 ? -15.979 11.381 14.574 1.00 95.94 186 SER A CA 1
ATOM 1462 C C . SER A 1 186 ? -17.406 10.874 14.796 1.00 95.94 186 SER A C 1
ATOM 1464 O O . SER A 1 186 ? -17.675 10.211 15.793 1.00 95.94 186 SER A O 1
ATOM 1466 N N . LEU A 1 187 ? -18.290 11.044 13.805 1.00 95.94 187 LEU A N 1
ATOM 1467 C CA . LEU A 1 187 ? -19.659 10.517 13.856 1.00 95.94 187 LEU A CA 1
ATOM 1468 C C . LEU A 1 187 ? -19.692 8.999 14.060 1.00 95.94 187 LEU A C 1
ATOM 1470 O O . LEU A 1 187 ? -20.502 8.502 14.838 1.00 95.94 187 LEU A O 1
ATOM 1474 N N . PHE A 1 188 ? -18.804 8.258 13.390 1.00 96.06 188 PHE A N 1
ATOM 1475 C CA . PHE A 1 188 ? -18.695 6.817 13.594 1.00 96.06 188 PHE A CA 1
ATOM 1476 C C . PHE A 1 188 ? -18.262 6.465 15.022 1.00 96.06 188 PHE A C 1
ATOM 1478 O O . PHE A 1 188 ? -18.868 5.592 15.640 1.00 96.06 188 PHE A O 1
ATOM 1485 N N . VAL A 1 189 ? -17.252 7.158 15.561 1.00 97.00 189 VAL A N 1
ATOM 1486 C CA . VAL A 1 189 ? -16.786 6.959 16.943 1.00 97.00 189 VAL A CA 1
ATOM 1487 C C . VAL A 1 189 ? -17.918 7.215 17.931 1.00 97.00 189 VAL A C 1
ATOM 1489 O O . VAL A 1 189 ? -18.175 6.355 18.764 1.00 97.00 189 VAL A O 1
ATOM 1492 N N . GLN A 1 190 ? -18.632 8.335 17.800 1.00 96.75 190 GLN A N 1
ATOM 1493 C CA . GLN A 1 190 ? -19.761 8.684 18.669 1.00 96.75 190 GLN A CA 1
ATOM 1494 C C . GLN A 1 190 ? -20.896 7.652 18.586 1.00 96.75 190 GLN A C 1
ATOM 1496 O O . GLN A 1 190 ? -21.443 7.238 19.607 1.00 96.75 190 GLN A O 1
ATOM 1501 N N . ALA A 1 191 ? -21.242 7.210 17.374 1.00 96.19 191 ALA A N 1
ATOM 1502 C CA . ALA A 1 191 ? -22.305 6.232 17.167 1.00 96.19 191 ALA A CA 1
ATOM 1503 C C . ALA A 1 191 ? -21.953 4.858 17.752 1.00 96.19 191 ALA A C 1
ATOM 1505 O O . ALA A 1 191 ? -22.813 4.200 18.336 1.00 96.19 191 ALA A O 1
ATOM 1506 N N . ALA A 1 192 ? -20.702 4.419 17.600 1.00 96.62 192 ALA A N 1
ATOM 1507 C CA . ALA A 1 192 ? -20.251 3.137 18.119 1.00 96.62 192 ALA A CA 1
ATOM 1508 C C . ALA A 1 192 ? -20.062 3.176 19.645 1.00 96.62 192 ALA A C 1
ATOM 1510 O O . ALA A 1 192 ? -20.533 2.280 20.339 1.00 96.62 192 ALA A O 1
ATOM 1511 N N . SER A 1 193 ? -19.436 4.223 20.188 1.00 95.69 193 SER A N 1
ATOM 1512 C CA . SER A 1 193 ? -19.184 4.334 21.630 1.00 95.69 193 SER A CA 1
ATOM 1513 C C . SER A 1 193 ? -20.454 4.568 22.453 1.00 95.69 193 SER A C 1
ATOM 1515 O O . SER A 1 193 ? -20.531 4.119 23.593 1.00 95.69 193 SER A O 1
ATOM 1517 N N . GLY A 1 194 ? -21.464 5.233 21.882 1.00 95.06 194 GLY A N 1
ATOM 15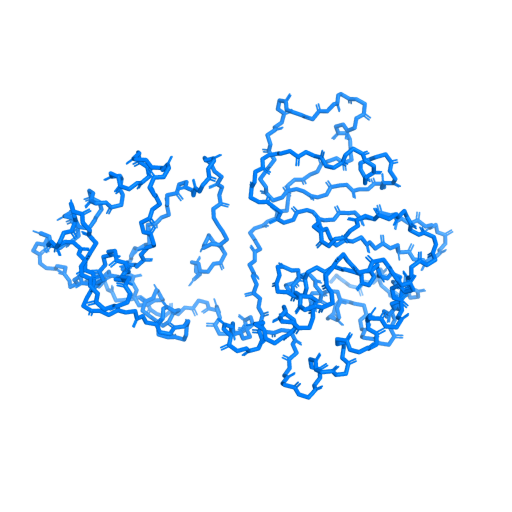18 C CA . GLY A 1 194 ? -22.740 5.505 22.547 1.00 95.06 194 GLY A CA 1
ATOM 1519 C C . GLY A 1 194 ? -23.773 4.376 22.458 1.00 95.06 194 GLY A C 1
ATOM 1520 O O . GLY A 1 194 ? -24.851 4.486 23.045 1.00 95.06 194 GLY A O 1
ATOM 1521 N N . ARG A 1 195 ? -23.500 3.297 21.713 1.00 94.88 195 ARG A N 1
ATOM 1522 C CA . ARG A 1 195 ? -24.472 2.220 21.493 1.00 94.88 195 ARG A CA 1
ATOM 1523 C C . ARG A 1 195 ? -24.461 1.220 22.649 1.00 94.88 195 ARG A C 1
ATOM 1525 O O . ARG A 1 195 ? -23.496 0.489 22.846 1.00 94.88 195 ARG A O 1
ATOM 1532 N N . SER A 1 196 ? -25.585 1.119 23.359 1.00 94.69 196 SER A N 1
ATOM 1533 C CA . SER A 1 196 ? -25.763 0.092 24.392 1.00 94.69 196 SER A CA 1
ATOM 1534 C C . SER A 1 196 ? -25.639 -1.317 23.803 1.00 94.69 196 SER A C 1
ATOM 1536 O O . SER A 1 196 ? -26.161 -1.598 22.721 1.00 94.69 196 SER A O 1
ATOM 1538 N N . GLY A 1 197 ? -24.931 -2.194 24.516 1.00 94.62 197 GLY A N 1
ATOM 1539 C CA . GLY A 1 197 ? -24.633 -3.554 24.067 1.00 94.62 197 GLY A CA 1
ATOM 1540 C C . GLY A 1 197 ? -23.519 -3.655 23.021 1.00 94.62 197 GLY A C 1
ATOM 1541 O O . GLY A 1 197 ? -23.309 -4.746 22.508 1.00 94.62 197 GLY A O 1
ATOM 1542 N N . LEU A 1 198 ? -22.812 -2.561 22.703 1.00 97.19 198 LEU A N 1
ATOM 1543 C CA . LEU A 1 198 ? -21.616 -2.587 21.862 1.00 97.19 198 LEU A CA 1
ATOM 1544 C C . LEU A 1 198 ? -20.369 -2.220 22.680 1.00 97.19 198 LEU A C 1
ATOM 1546 O O . LEU A 1 198 ? -20.309 -1.172 23.319 1.00 97.19 198 LEU A O 1
ATOM 1550 N N . ARG A 1 199 ? -19.345 -3.072 22.631 1.00 97.88 199 ARG A N 1
ATOM 1551 C CA . ARG A 1 199 ? -18.007 -2.810 23.165 1.00 97.88 199 ARG A CA 1
ATOM 1552 C C . ARG A 1 199 ? -17.176 -2.113 22.096 1.00 97.88 199 ARG A C 1
ATOM 1554 O O . ARG A 1 199 ? -16.742 -2.733 21.126 1.00 97.88 199 ARG A O 1
ATOM 1561 N N . PHE A 1 200 ? -16.959 -0.816 22.284 1.00 97.81 200 PHE A N 1
ATOM 1562 C CA . PHE A 1 200 ? -16.164 0.000 21.375 1.00 97.81 200 PHE A CA 1
ATOM 1563 C C . PHE A 1 200 ? -14.728 0.192 21.876 1.00 97.81 200 PHE A C 1
ATOM 1565 O O . PHE A 1 200 ? -14.504 0.540 23.035 1.00 97.81 200 PHE A O 1
ATOM 1572 N N . GLU A 1 201 ? -13.755 0.046 20.976 1.00 97.56 201 GLU A N 1
ATOM 1573 C CA . GLU A 1 201 ? -12.361 0.412 21.217 1.00 97.56 201 GLU A CA 1
ATOM 1574 C C . GLU A 1 201 ? -11.797 1.314 20.112 1.00 97.56 201 GLU A C 1
ATOM 1576 O O . GLU A 1 201 ? -11.850 0.999 18.922 1.00 97.56 201 GLU A O 1
ATOM 1581 N N . GLY A 1 202 ? -11.126 2.392 20.521 1.00 96.56 202 GLY A N 1
ATOM 1582 C CA . GLY A 1 202 ? -10.280 3.199 19.647 1.00 96.56 202 GLY A CA 1
ATOM 1583 C C . GLY A 1 202 ? -10.745 4.647 19.511 1.00 96.56 202 GLY A C 1
ATOM 1584 O O . GLY A 1 202 ? -11.018 5.287 20.517 1.00 96.56 202 GLY A O 1
ATOM 1585 N N . GLY A 1 203 ? -10.708 5.193 18.295 1.00 96.69 203 GLY A N 1
ATOM 1586 C CA . GLY A 1 203 ? -10.923 6.608 17.999 1.00 96.69 203 GLY A CA 1
ATOM 1587 C C . GLY A 1 203 ? -9.845 7.208 17.091 1.00 96.69 203 GLY A C 1
ATOM 1588 O O . GLY A 1 203 ? -9.284 6.550 16.203 1.00 96.69 203 GLY A O 1
ATOM 1589 N N . PHE A 1 204 ? -9.515 8.479 17.307 1.00 96.25 204 PHE A N 1
ATOM 1590 C CA . PHE A 1 204 ? -8.382 9.120 16.650 1.00 96.25 204 PHE A CA 1
ATOM 1591 C C . PHE A 1 204 ? -7.060 8.696 17.292 1.00 96.25 204 PHE A C 1
ATOM 1593 O O . PHE A 1 204 ? -6.882 8.738 18.503 1.00 96.25 204 PHE A O 1
ATOM 1600 N N . ALA A 1 205 ? -6.087 8.306 16.473 1.00 95.12 205 ALA A N 1
ATOM 1601 C CA . ALA A 1 205 ? -4.768 7.905 16.933 1.00 95.12 205 ALA A CA 1
ATOM 1602 C C . ALA A 1 205 ? -4.001 9.121 17.494 1.00 95.12 205 ALA A C 1
ATOM 1604 O O . ALA A 1 205 ? -3.695 10.045 16.723 1.00 95.12 205 ALA A O 1
ATOM 1605 N N . PRO A 1 206 ? -3.584 9.102 18.775 1.00 94.19 206 PRO A N 1
ATOM 1606 C CA . PRO A 1 206 ? -2.951 10.250 19.414 1.00 94.19 206 PRO A CA 1
ATOM 1607 C C . PRO A 1 206 ? -1.630 10.614 18.732 1.00 94.19 206 PRO A C 1
ATOM 1609 O O . PRO A 1 206 ? -0.946 9.774 18.121 1.00 94.19 206 PRO A O 1
ATOM 1612 N N . ARG A 1 207 ? -1.235 11.886 18.817 1.00 87.19 207 ARG A N 1
ATOM 1613 C CA . ARG A 1 207 ? 0.045 12.372 18.278 1.00 87.19 207 ARG A CA 1
ATOM 1614 C C . ARG A 1 207 ? 0.986 12.656 19.438 1.00 87.19 207 ARG A C 1
ATOM 1616 O O . ARG A 1 207 ? 0.709 13.514 20.259 1.00 87.19 207 ARG A O 1
ATOM 1623 N N . ARG A 1 208 ? 2.114 11.935 19.493 1.00 85.25 208 ARG A N 1
ATOM 1624 C CA . ARG A 1 208 ? 3.105 12.043 20.586 1.00 85.25 208 ARG A CA 1
ATOM 1625 C C . ARG A 1 208 ? 2.486 11.855 21.985 1.00 85.25 208 ARG A C 1
ATOM 1627 O O . ARG A 1 208 ? 2.919 12.490 22.933 1.00 85.25 208 ARG A O 1
ATOM 1634 N N . GLY A 1 209 ? 1.465 11.001 22.092 1.00 80.94 209 GLY A N 1
ATOM 1635 C CA . GLY A 1 209 ? 0.755 10.735 23.349 1.00 80.94 209 GLY A CA 1
ATOM 1636 C C . GLY A 1 209 ? -0.268 11.800 23.754 1.00 80.94 209 GLY A C 1
ATOM 1637 O O . GLY A 1 209 ? -0.978 11.585 24.724 1.00 80.94 209 GLY A O 1
ATOM 1638 N N . ALA A 1 210 ? -0.382 12.905 23.013 1.00 86.25 210 ALA A N 1
ATOM 1639 C CA . ALA A 1 210 ? -1.389 13.923 23.278 1.00 86.25 210 ALA A CA 1
ATOM 1640 C C . ALA A 1 210 ? -2.716 13.602 22.563 1.00 86.25 210 ALA A C 1
ATOM 1642 O O . ALA A 1 210 ? -2.678 13.089 21.426 1.00 86.25 210 ALA A O 1
ATOM 1643 N N . PRO A 1 211 ? -3.859 13.951 23.189 1.00 91.38 211 PRO A N 1
ATOM 1644 C CA . PRO A 1 211 ? -5.152 14.008 22.526 1.00 91.38 211 PRO A CA 1
ATOM 1645 C C . PRO A 1 211 ? -5.103 14.819 21.232 1.00 91.38 211 PRO A C 1
ATOM 1647 O O . PRO A 1 211 ? -4.273 15.719 21.058 1.00 91.38 211 PRO A O 1
ATOM 1650 N N . VAL A 1 212 ? -5.971 14.473 20.291 1.00 91.75 212 VAL A N 1
ATOM 1651 C CA . VAL A 1 212 ? -6.098 15.204 19.036 1.00 91.75 212 VAL A CA 1
ATOM 1652 C C . VAL A 1 212 ? -6.949 16.456 19.282 1.00 91.75 212 VAL A C 1
ATOM 1654 O O . VAL A 1 212 ? -8.090 16.304 19.706 1.00 91.75 212 VAL A O 1
ATOM 1657 N N . PRO A 1 213 ? -6.440 17.672 18.991 1.00 89.94 213 PRO A N 1
ATOM 1658 C CA . PRO A 1 213 ? -7.189 18.902 19.240 1.00 89.94 213 PRO A CA 1
ATOM 1659 C C . PRO A 1 213 ? -8.548 18.930 18.534 1.00 89.94 213 PRO A C 1
ATOM 1661 O O . PRO A 1 213 ? -8.601 18.697 17.321 1.00 89.94 213 PRO A O 1
ATOM 1664 N N . GLY A 1 214 ? -9.607 19.244 19.281 1.00 91.62 214 GLY A N 1
ATOM 1665 C CA . GLY A 1 214 ? -10.996 19.278 18.806 1.00 91.62 214 GLY A CA 1
ATOM 1666 C C . GLY A 1 214 ? -11.681 17.910 18.727 1.00 91.62 214 GLY A C 1
ATOM 1667 O O . GLY A 1 214 ? -12.814 17.830 18.263 1.00 91.62 214 GLY A O 1
ATOM 1668 N N . PHE A 1 215 ? -10.990 16.848 19.143 1.00 94.50 215 PHE A N 1
ATOM 1669 C CA . PHE A 1 215 ? -11.475 15.469 19.188 1.00 94.50 215 PHE A CA 1
ATOM 1670 C C . PHE A 1 215 ? -10.939 14.755 20.440 1.00 94.50 215 PHE A C 1
ATOM 1672 O O . PHE A 1 215 ? -10.579 13.577 20.393 1.00 94.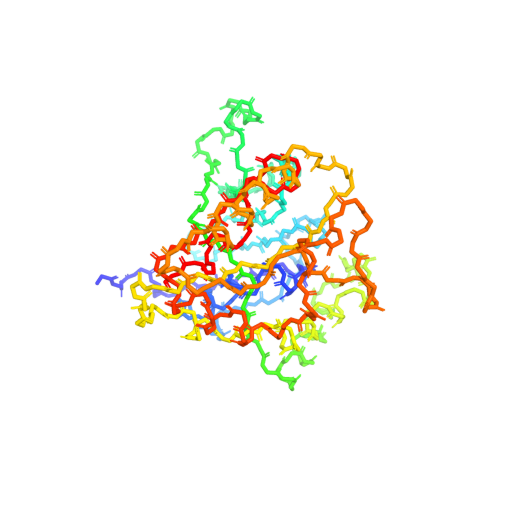50 215 PHE A O 1
ATOM 1679 N N . GLU A 1 216 ? -10.808 15.477 21.553 1.00 95.00 216 GLU A N 1
ATOM 1680 C CA . GLU A 1 216 ? -10.187 14.995 22.788 1.00 95.00 216 GLU A CA 1
ATOM 1681 C C . GLU A 1 216 ? -10.911 13.759 23.338 1.00 95.00 216 GLU A C 1
ATOM 1683 O O . GLU A 1 216 ? -10.270 12.733 23.559 1.00 95.00 216 GLU A O 1
ATOM 1688 N N . GLU A 1 217 ? -12.241 13.824 23.430 1.00 94.31 217 GLU A N 1
ATOM 1689 C CA . GLU A 1 217 ? -13.114 12.730 23.896 1.00 94.31 217 GLU A CA 1
ATOM 1690 C C . GLU A 1 217 ? -13.134 11.522 22.945 1.00 94.31 217 GLU A C 1
ATOM 1692 O O . GLU A 1 217 ? -13.454 10.401 23.329 1.00 94.31 217 GLU A O 1
ATOM 1697 N N . GLU A 1 218 ? -12.768 11.740 21.683 1.00 96.12 218 GLU A N 1
ATOM 1698 C CA . GLU A 1 218 ? -12.748 10.721 20.632 1.00 96.12 218 GLU A CA 1
ATOM 1699 C C . GLU A 1 218 ? -11.326 10.238 20.339 1.00 96.12 218 GLU A C 1
ATOM 1701 O O . GLU A 1 218 ? -11.091 9.490 19.386 1.00 96.12 218 GLU A O 1
ATOM 1706 N N . THR A 1 219 ? -10.339 10.691 21.114 1.00 96.56 219 THR A N 1
ATOM 1707 C CA . THR A 1 219 ? -8.956 10.266 20.949 1.00 96.56 219 THR A CA 1
ATOM 1708 C C . THR A 1 219 ? -8.746 8.928 21.644 1.00 96.56 219 THR A C 1
ATOM 1710 O O . THR A 1 219 ? -8.966 8.777 22.841 1.00 96.56 219 THR A O 1
ATOM 1713 N N . ALA A 1 220 ? -8.237 7.954 20.890 1.00 96.38 220 ALA A N 1
ATOM 1714 C CA . ALA A 1 220 ? -7.835 6.674 21.444 1.00 96.38 220 ALA A CA 1
ATOM 1715 C C . ALA A 1 220 ? -6.735 6.870 22.509 1.00 96.38 220 ALA A C 1
ATOM 1717 O O . ALA A 1 220 ? -5.832 7.693 22.316 1.00 96.38 220 ALA A O 1
ATOM 1718 N N . PRO A 1 221 ? -6.708 6.051 23.575 1.00 93.12 221 PRO A N 1
ATOM 1719 C CA . PRO A 1 221 ? -5.746 6.205 24.670 1.00 93.12 221 PRO A CA 1
ATOM 1720 C C . PRO A 1 221 ? -4.294 6.014 24.215 1.00 93.12 221 PRO A C 1
ATOM 1722 O O . PRO A 1 221 ? -3.360 6.563 24.795 1.00 93.12 221 PRO A O 1
ATOM 1725 N N . ARG A 1 222 ? -4.079 5.222 23.157 1.00 94.25 222 ARG A N 1
ATOM 1726 C CA . ARG A 1 222 ? -2.760 5.000 22.566 1.00 94.25 222 ARG A CA 1
ATOM 1727 C C . ARG A 1 222 ? -2.849 4.608 21.101 1.00 94.25 222 ARG A C 1
ATOM 1729 O O . ARG A 1 222 ? -3.892 4.229 20.577 1.00 94.25 222 ARG A O 1
ATOM 1736 N N . ARG A 1 223 ? -1.689 4.629 20.449 1.00 93.31 223 ARG A N 1
ATOM 1737 C CA . ARG A 1 223 ? -1.497 3.915 19.186 1.00 93.31 223 ARG A CA 1
ATOM 1738 C C . ARG A 1 223 ? -1.396 2.415 19.446 1.00 93.31 223 ARG A C 1
ATOM 1740 O O . ARG A 1 223 ? -0.914 1.981 20.494 1.00 93.31 223 ARG A O 1
ATOM 1747 N N . VAL A 1 224 ? -1.804 1.641 18.452 1.00 94.12 224 VAL A N 1
ATOM 1748 C CA . VAL A 1 224 ? -1.660 0.184 18.438 1.00 94.12 224 VAL A CA 1
ATOM 1749 C C . VAL A 1 224 ? -0.616 -0.224 17.401 1.00 94.12 224 VAL A C 1
ATOM 1751 O O . VAL A 1 224 ? -0.321 0.529 16.466 1.00 94.12 224 VAL A O 1
ATOM 1754 N N . SER A 1 225 ? -0.028 -1.404 17.578 1.00 94.06 225 SER A N 1
ATOM 1755 C CA . SER A 1 225 ? 0.825 -2.004 16.546 1.00 94.06 225 SER A CA 1
ATOM 1756 C C . SER A 1 225 ? -0.019 -2.472 15.355 1.00 94.06 225 SER A C 1
ATOM 1758 O O . SER A 1 225 ? -1.222 -2.660 15.494 1.00 94.06 225 SER A O 1
ATOM 1760 N N . ILE A 1 226 ? 0.590 -2.713 14.189 1.00 93.50 226 ILE A N 1
ATOM 1761 C CA . ILE A 1 226 ? -0.149 -3.289 13.050 1.00 93.50 226 ILE A CA 1
ATOM 1762 C C . ILE A 1 226 ? -0.725 -4.679 13.378 1.00 93.50 226 ILE A C 1
ATOM 1764 O O . ILE A 1 226 ? -1.820 -4.991 12.936 1.00 93.50 226 ILE A O 1
ATOM 1768 N N . ALA A 1 227 ? -0.028 -5.483 14.191 1.00 94.81 227 ALA A N 1
ATOM 1769 C CA . ALA A 1 227 ? -0.510 -6.793 14.638 1.00 94.81 227 ALA A CA 1
ATOM 1770 C C . ALA A 1 227 ? -1.794 -6.663 15.462 1.00 94.81 227 ALA A C 1
ATOM 1772 O O . ALA A 1 227 ? -2.783 -7.325 15.176 1.00 94.81 227 ALA A O 1
ATOM 1773 N N . GLU A 1 228 ? -1.787 -5.748 16.429 1.00 96.12 228 GLU A N 1
ATOM 1774 C CA . GLU A 1 228 ? -2.959 -5.458 17.252 1.00 96.12 228 GLU A CA 1
ATOM 1775 C C . GLU A 1 228 ? -4.087 -4.820 16.430 1.00 96.12 228 GLU A C 1
ATOM 1777 O O . GLU A 1 228 ? -5.244 -5.166 16.613 1.00 96.12 228 GLU A O 1
ATOM 1782 N N . TYR A 1 229 ? -3.767 -3.922 15.492 1.00 95.19 229 TYR A N 1
ATOM 1783 C CA . TYR A 1 229 ? -4.765 -3.344 14.588 1.00 95.19 229 TYR A CA 1
ATOM 1784 C C . TYR A 1 229 ? -5.502 -4.429 13.794 1.00 95.19 229 TYR A C 1
ATOM 1786 O O . TYR A 1 229 ? -6.727 -4.409 13.734 1.00 95.19 229 TYR A O 1
ATOM 1794 N N . VAL A 1 230 ? -4.763 -5.365 13.189 1.00 95.00 230 VAL A N 1
ATOM 1795 C CA . VAL A 1 230 ? -5.333 -6.450 12.377 1.00 95.00 230 VAL A CA 1
ATOM 1796 C C . VAL A 1 230 ? -6.146 -7.416 13.237 1.00 95.00 230 VAL A C 1
ATOM 1798 O O . VAL A 1 230 ? -7.253 -7.775 12.854 1.00 95.00 230 VAL A O 1
ATOM 1801 N N . GLU A 1 231 ? -5.645 -7.792 14.414 1.00 95.88 231 GLU A N 1
ATOM 1802 C CA . GLU A 1 231 ? -6.363 -8.674 15.343 1.00 95.88 231 GLU A CA 1
ATOM 1803 C C . GLU A 1 231 ? -7.702 -8.069 15.790 1.00 95.88 231 GLU A C 1
ATOM 1805 O O . GLU A 1 231 ? -8.745 -8.706 15.638 1.00 95.88 231 GLU A O 1
ATOM 1810 N N . LYS A 1 232 ? -7.705 -6.804 16.218 1.00 96.44 232 LYS A N 1
ATOM 1811 C CA . LYS A 1 232 ? -8.935 -6.119 16.636 1.00 96.44 232 LYS A CA 1
ATOM 1812 C C . LYS A 1 232 ? -9.902 -5.883 15.481 1.00 96.44 232 LYS A C 1
ATOM 1814 O O . LYS A 1 232 ? -11.115 -5.943 15.665 1.00 96.44 232 LYS A O 1
ATOM 1819 N N . THR A 1 233 ? -9.376 -5.636 14.283 1.00 95.56 233 THR A N 1
ATOM 1820 C CA . THR A 1 233 ? -10.195 -5.497 13.072 1.00 95.56 233 THR A CA 1
ATOM 1821 C C . THR A 1 233 ? -10.951 -6.791 12.775 1.00 95.56 233 THR A C 1
ATOM 1823 O O . THR A 1 233 ? -12.154 -6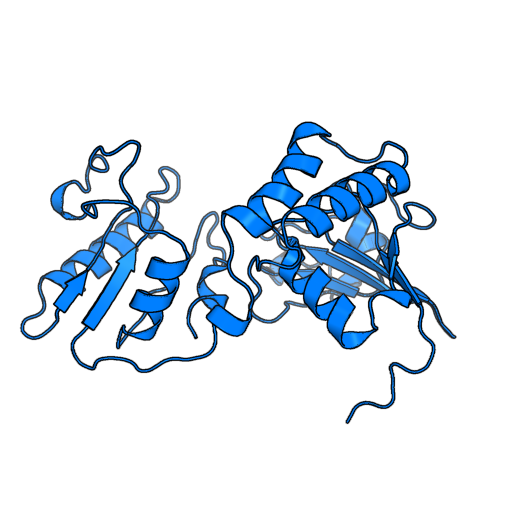.729 12.561 1.00 95.56 233 THR A O 1
ATOM 1826 N N . LYS A 1 234 ? -10.293 -7.955 12.843 1.00 95.19 234 LYS A N 1
ATOM 1827 C CA . LYS A 1 234 ? -10.939 -9.262 12.616 1.00 95.19 234 LYS A CA 1
ATOM 1828 C C . LYS A 1 234 ? -12.046 -9.559 13.621 1.00 95.19 234 LYS A C 1
ATOM 1830 O O . LYS A 1 234 ? -13.091 -10.076 13.253 1.00 95.19 234 LYS A O 1
ATOM 1835 N N . ARG A 1 235 ? -11.820 -9.191 14.883 1.00 96.56 235 ARG A N 1
ATOM 1836 C CA . ARG A 1 235 ? -12.807 -9.353 15.956 1.00 96.56 235 ARG A CA 1
ATOM 1837 C C . ARG A 1 235 ? -14.012 -8.434 15.803 1.00 96.56 235 ARG A C 1
ATOM 1839 O O . ARG A 1 235 ? -15.028 -8.675 16.443 1.00 96.56 235 ARG A O 1
ATOM 1846 N N . SER A 1 236 ? -13.914 -7.365 15.015 1.00 96.69 236 SER A N 1
ATOM 1847 C CA . SER A 1 236 ? -14.991 -6.384 14.899 1.00 96.69 236 SER A CA 1
ATOM 1848 C C . SER A 1 236 ? -16.157 -6.937 14.080 1.00 96.69 236 SER A C 1
ATOM 1850 O O . SER A 1 236 ? -15.951 -7.402 12.963 1.00 96.69 236 SER A O 1
ATOM 1852 N N . CYS A 1 237 ? -17.394 -6.822 14.573 1.00 95.06 237 CYS A N 1
ATOM 1853 C CA . CYS A 1 237 ? -18.588 -7.191 13.798 1.00 95.06 237 CYS A CA 1
ATOM 1854 C C . CYS A 1 237 ? -18.859 -6.256 12.615 1.00 95.06 237 CYS A C 1
ATOM 1856 O O . CYS A 1 237 ? -19.611 -6.603 11.705 1.00 95.06 237 CYS A O 1
ATOM 1858 N N . ALA A 1 238 ? -18.265 -5.063 12.624 1.00 93.06 238 ALA A N 1
ATOM 1859 C CA . ALA A 1 238 ? -18.335 -4.107 11.535 1.00 93.06 238 ALA A CA 1
ATOM 1860 C C . ALA A 1 238 ? -17.039 -3.300 11.440 1.00 93.06 238 ALA A C 1
ATOM 1862 O O . ALA A 1 238 ? -16.422 -2.950 12.446 1.00 93.06 238 ALA A O 1
ATOM 1863 N N . VAL A 1 239 ? -16.670 -2.946 10.212 1.00 91.88 239 VAL A N 1
ATOM 1864 C CA . VAL A 1 239 ? -15.538 -2.070 9.901 1.00 91.88 239 VAL A CA 1
ATOM 1865 C C . VAL A 1 239 ? -16.033 -0.817 9.196 1.00 91.88 239 VAL A C 1
ATOM 1867 O O . VAL A 1 239 ? -16.982 -0.856 8.413 1.00 91.88 239 VAL A O 1
ATOM 1870 N N . PHE A 1 240 ? -15.374 0.310 9.456 1.00 91.00 240 PHE A N 1
ATOM 1871 C CA . PHE A 1 240 ? -15.722 1.586 8.844 1.00 91.00 240 PHE A CA 1
ATOM 1872 C C . PHE A 1 240 ? -14.579 2.113 7.986 1.00 91.00 240 PHE A C 1
ATOM 1874 O O . PHE A 1 240 ? -13.498 2.451 8.483 1.00 91.00 240 PHE A O 1
ATOM 1881 N N . ASN A 1 241 ? -14.839 2.203 6.683 1.00 86.38 241 ASN A N 1
ATOM 1882 C CA . ASN A 1 241 ? -13.938 2.820 5.727 1.00 86.38 241 ASN A CA 1
ATOM 1883 C C . ASN A 1 241 ? -14.504 4.172 5.288 1.00 86.38 241 ASN A C 1
ATOM 1885 O O . ASN A 1 241 ? -15.631 4.248 4.807 1.00 86.38 241 ASN A O 1
ATOM 1889 N N . THR A 1 242 ? -13.707 5.228 5.407 1.00 83.06 242 THR A N 1
ATOM 1890 C CA . THR A 1 242 ? -14.009 6.527 4.794 1.00 83.06 242 THR A CA 1
ATOM 1891 C C . THR A 1 242 ? -13.100 6.734 3.592 1.00 83.06 242 THR A C 1
ATOM 1893 O O . THR A 1 242 ? -11.986 6.191 3.588 1.00 83.06 242 THR A O 1
ATOM 1896 N N . PRO A 1 243 ? -13.481 7.597 2.634 1.00 75.69 243 PRO A N 1
ATOM 1897 C CA . PRO A 1 243 ? -12.495 8.224 1.768 1.00 75.69 243 PRO A CA 1
ATOM 1898 C C . PRO A 1 243 ? -11.312 8.738 2.605 1.00 75.69 243 PRO A C 1
ATOM 1900 O O . PRO A 1 243 ? -11.458 9.172 3.758 1.00 75.69 243 PRO A O 1
ATOM 1903 N N . ALA A 1 244 ? -10.113 8.549 2.075 1.00 73.44 244 ALA A N 1
ATOM 1904 C CA . ALA A 1 244 ? -8.875 9.029 2.657 1.00 73.44 244 ALA A CA 1
ATOM 1905 C C . ALA A 1 244 ? -8.548 10.418 2.083 1.00 73.44 244 ALA A C 1
ATOM 1907 O O . ALA A 1 244 ? -9.436 11.151 1.655 1.00 73.44 244 ALA A O 1
ATOM 1908 N N . VAL A 1 245 ? -7.267 10.785 2.104 1.00 72.19 245 VAL A N 1
ATOM 1909 C CA . VAL A 1 245 ? -6.777 12.041 1.525 1.00 72.19 245 VAL A CA 1
ATOM 1910 C C . VAL A 1 245 ? -7.183 12.131 0.049 1.00 72.19 245 VAL A C 1
ATOM 1912 O O . VAL A 1 245 ? -7.113 11.129 -0.666 1.00 72.19 245 VAL A O 1
ATOM 1915 N N . SER A 1 246 ? -7.617 13.314 -0.392 1.00 72.56 246 SER A N 1
ATOM 1916 C CA . SER A 1 246 ? -8.050 13.581 -1.774 1.00 72.56 246 SER A CA 1
ATOM 1917 C C . SER A 1 246 ? -9.254 12.752 -2.257 1.00 72.56 246 SER A C 1
ATOM 1919 O O . SER A 1 246 ? -9.346 12.449 -3.445 1.00 72.56 246 SER A O 1
ATOM 1921 N N . GLY A 1 247 ? -10.158 12.333 -1.364 1.00 72.50 247 GLY A N 1
ATOM 1922 C CA . GLY A 1 247 ? -11.359 11.568 -1.743 1.00 72.50 247 GLY A CA 1
ATOM 1923 C C . GLY A 1 247 ? -11.077 10.138 -2.225 1.00 72.50 247 GLY A C 1
ATOM 1924 O O . GLY A 1 247 ? -11.928 9.506 -2.842 1.00 72.50 247 GLY A O 1
ATOM 1925 N N . CYS A 1 248 ? -9.877 9.625 -1.962 1.00 77.75 248 CYS A N 1
ATOM 1926 C CA . CYS A 1 248 ? -9.394 8.361 -2.510 1.00 77.75 248 CYS A CA 1
ATOM 1927 C C . CYS A 1 248 ? -9.763 7.160 -1.627 1.00 77.75 248 CYS A C 1
ATOM 1929 O O . CYS A 1 248 ? -9.938 7.299 -0.413 1.00 77.75 248 CYS A O 1
ATOM 1931 N N . HIS A 1 249 ? -9.807 5.953 -2.194 1.00 76.19 249 HIS A N 1
ATOM 1932 C CA . HIS A 1 249 ? -9.884 4.737 -1.391 1.00 76.19 249 HIS A CA 1
ATOM 1933 C C . HIS A 1 249 ? -8.547 4.508 -0.679 1.00 76.19 249 HIS A C 1
ATOM 1935 O O . HIS A 1 249 ? -7.486 4.414 -1.300 1.00 76.19 249 HIS A O 1
ATOM 1941 N N . GLY A 1 250 ? -8.591 4.430 0.652 1.00 76.12 250 GLY A N 1
ATOM 1942 C CA . GLY A 1 250 ? -7.414 4.108 1.451 1.00 76.12 250 GLY A CA 1
ATOM 1943 C C . GLY A 1 250 ? -7.040 2.629 1.338 1.00 76.12 250 GLY A C 1
ATOM 1944 O O . GLY A 1 250 ? -7.915 1.768 1.247 1.00 76.12 250 GLY A O 1
ATOM 1945 N N . TRP A 1 251 ? -5.745 2.311 1.456 1.00 76.25 251 TRP A N 1
ATOM 1946 C CA . TRP A 1 251 ? -5.260 0.915 1.433 1.00 76.25 251 TRP A CA 1
ATOM 1947 C C . TRP A 1 251 ? -5.847 0.042 2.546 1.00 76.25 251 TRP A C 1
ATOM 1949 O O . TRP A 1 251 ? -5.826 -1.179 2.442 1.00 76.25 251 TRP A O 1
ATOM 1959 N N . LYS A 1 252 ? -6.422 0.669 3.580 1.00 76.75 252 LYS A N 1
ATOM 1960 C CA . LYS A 1 252 ? -7.177 0.002 4.644 1.00 76.75 252 LYS A CA 1
ATOM 1961 C C . LYS A 1 252 ? -8.284 -0.905 4.124 1.00 76.75 252 LYS A C 1
ATOM 1963 O O . LYS A 1 252 ? -8.593 -1.879 4.791 1.00 76.75 252 LYS A O 1
ATOM 1968 N N . LEU A 1 253 ? -8.848 -0.620 2.947 1.00 80.00 253 LEU A N 1
ATOM 1969 C CA . LEU A 1 253 ? -9.873 -1.480 2.362 1.00 80.00 253 LEU A CA 1
ATOM 1970 C C . LEU A 1 253 ? -9.383 -2.924 2.195 1.00 80.00 253 LEU A C 1
ATOM 1972 O O . LEU A 1 253 ? -10.145 -3.843 2.444 1.00 80.00 253 LEU A O 1
ATOM 1976 N N . GLY A 1 254 ? -8.116 -3.127 1.822 1.00 79.31 254 GLY A N 1
ATOM 1977 C CA . GLY A 1 254 ? -7.543 -4.471 1.739 1.00 79.31 254 GLY A CA 1
ATOM 1978 C C . GLY A 1 254 ? -7.123 -5.058 3.092 1.00 79.31 254 GLY A C 1
ATOM 1979 O O . GLY A 1 254 ? -6.860 -6.249 3.170 1.00 79.31 254 GLY A O 1
ATOM 1980 N N . GLU A 1 255 ? -7.064 -4.246 4.152 1.00 83.94 255 GLU A N 1
ATOM 1981 C CA . GLU A 1 255 ? -6.785 -4.699 5.524 1.00 83.94 255 GLU A CA 1
ATOM 1982 C C . GLU A 1 255 ? -8.067 -5.149 6.261 1.00 83.94 255 GLU A C 1
ATOM 1984 O O . GLU A 1 255 ? -7.974 -5.719 7.346 1.00 83.94 255 GLU A O 1
ATOM 1989 N N . PHE A 1 256 ? -9.248 -4.880 5.692 1.00 80.81 256 PHE A N 1
ATOM 1990 C CA . PHE A 1 256 ? -10.557 -5.291 6.194 1.00 80.81 256 PHE A CA 1
ATOM 1991 C C . PHE A 1 256 ? -10.967 -6.618 5.530 1.00 80.81 256 PHE A C 1
ATOM 1993 O O . PHE A 1 256 ? -11.546 -6.601 4.445 1.00 80.81 256 PHE A O 1
ATOM 2000 N N . LEU A 1 257 ? -10.612 -7.752 6.147 1.00 65.62 257 LEU A N 1
ATOM 2001 C CA . LEU A 1 257 ? -10.832 -9.112 5.630 1.00 65.62 257 LEU A CA 1
ATOM 2002 C C . LEU A 1 257 ? -11.418 -10.042 6.693 1.00 65.62 257 LEU A C 1
ATOM 2004 O O . LEU A 1 257 ? -10.912 -10.009 7.840 1.00 65.62 257 LEU A O 1
#

Sequence (257 aa):
MTEHASGREVHLYPAFNALYYSFYAEGLRRVVGPGRIRLTASGFPDLGSHGLALRLVGREERRIFISASDGPGLNAEALAWCDLFVKVNLDPAQVPAHAAHKVMAPGPSFPVRAWGPAAAAFAAAGSFVAARGRVPSVREHFANYRRQYRYRLEEEAYRPGESEGDYVFFLSTLWRSEPETNRLRSLFVQAASGRSGLRFEGGFAPRRGAPVPGFEEETAPRRVSIAEYVEKTKRSCAVFNTPAVSGCHGWKLGEFL

Secondary structure (DSSP, 8-state):
---S-TT-EEEE-TTS-TTTTHHHHHHHHHHH-GGGEEE--TT-----SSSEEEEEESSS-EEEEEE--SSS---HHHHHH-SEEEESS--GGGS-GGGGGGEE--S-------S-HHHHHHHHHHHHHHTTT--S-HHHHHHHHHHHHHH---GGGGS--PPBTTEEEEEE---TT-HHHHHHHHHHHHHHHT-TT-EEEEEEPPBTTBPPTT-STTB-SS---HHHHHHHHHHBS-------GGGPPPGGGGG--